Protein AF-A0A4P7GNQ5-F1 (afdb_monomer)

Mean predicted aligned error: 15.79 Å

pLDDT: mean 77.04, std 22.94, range [28.91, 98.69]

Nearest PDB structures (foldseek):
  4ovm-assembly4_G  TM=6.177E-01  e=7.155E-04  Streptomyces carzinostaticus subsp. neocarzinostaticus
  4i4k-assembly1_A  TM=6.021E-01  e=1.717E-03  Streptomyces globisporus C-1027
  7sjy-assembly2_B  TM=6.503E-01  e=3.887E-03  Acetivibrio thermocellus DSM 1313
  7rbp-assembly1_B-2  TM=1.921E-01  e=3.475E-01  Medicago truncatula
  7cxv-assembly1_B-2  TM=2.740E-01  e=3.011E+00  Saccharothrix mutabilis subsp. capreolus

Radius of gyration: 24.79 Å; Cα contacts (8 Å, |Δi|>4): 262; chains: 1; bounding box: 66×46×73 Å

Structure (mmCIF, N/CA/C/O backbone):
data_AF-A0A4P7GNQ5-F1
#
_entry.id   AF-A0A4P7GNQ5-F1
#
loop_
_atom_site.group_PDB
_atom_site.id
_atom_site.type_symbol
_atom_site.label_atom_id
_atom_site.label_alt_id
_atom_site.label_comp_id
_atom_site.label_asym_id
_atom_site.label_entity_id
_atom_site.label_seq_id
_atom_site.pdbx_PDB_ins_code
_atom_site.Cartn_x
_atom_site.Cartn_y
_atom_site.Cartn_z
_atom_site.occupancy
_atom_site.B_iso_or_equiv
_atom_site.auth_seq_id
_atom_site.auth_comp_id
_atom_site.auth_asym_id
_atom_site.auth_atom_id
_atom_site.pdbx_PDB_model_num
ATOM 1 N N . MET A 1 1 ? 36.948 16.158 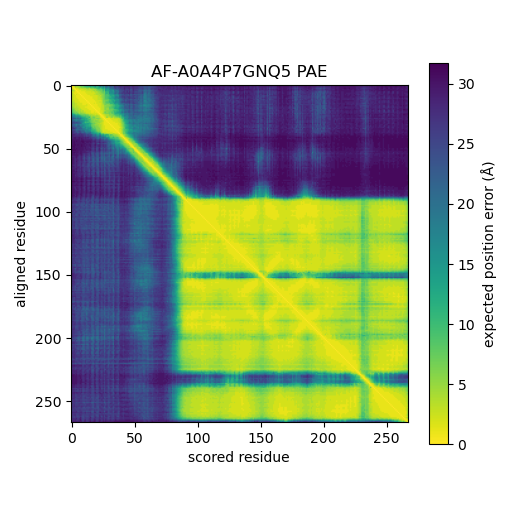16.294 1.00 51.50 1 MET A N 1
ATOM 2 C CA . MET A 1 1 ? 35.661 16.825 16.576 1.00 51.50 1 MET A CA 1
ATOM 3 C C . MET A 1 1 ? 34.786 15.789 17.265 1.00 51.50 1 MET A C 1
ATOM 5 O O . MET A 1 1 ? 34.652 14.708 16.709 1.00 51.50 1 MET A O 1
ATOM 9 N N . SER A 1 2 ? 34.368 16.008 18.515 1.00 58.72 2 SER A N 1
ATOM 10 C CA . SER A 1 2 ? 33.671 14.969 19.290 1.00 58.72 2 SER A CA 1
ATOM 11 C C . SER A 1 2 ? 32.180 14.938 18.953 1.00 58.72 2 SER A C 1
ATOM 13 O O . SER A 1 2 ? 31.577 15.978 18.705 1.00 58.72 2 SER A O 1
ATOM 15 N N . THR A 1 3 ? 31.583 13.749 18.980 1.00 58.44 3 THR A N 1
ATOM 16 C CA . THR A 1 3 ? 30.154 13.497 18.723 1.00 58.44 3 THR A CA 1
ATOM 17 C C . THR A 1 3 ? 29.235 14.383 19.578 1.00 58.44 3 THR A C 1
ATOM 19 O O . THR A 1 3 ? 28.236 14.895 19.092 1.00 58.44 3 THR A O 1
ATOM 22 N N . GLN A 1 4 ? 29.656 14.703 20.806 1.00 60.50 4 GLN A N 1
ATOM 23 C CA . GLN A 1 4 ? 28.947 15.619 21.709 1.00 60.50 4 GLN A CA 1
ATOM 24 C C . GLN A 1 4 ? 28.855 17.075 21.219 1.00 60.50 4 GLN A C 1
ATOM 26 O O . GLN A 1 4 ? 27.997 17.819 21.689 1.00 60.50 4 GLN A O 1
ATOM 31 N N . HIS A 1 5 ? 29.756 17.528 20.342 1.00 64.56 5 HIS A N 1
ATOM 32 C CA . HIS A 1 5 ? 29.646 18.863 19.743 1.00 64.56 5 HIS A CA 1
ATOM 33 C C . HIS A 1 5 ? 28.551 18.879 18.672 1.00 64.56 5 HIS A C 1
ATOM 35 O O . HIS A 1 5 ? 27.716 19.773 18.672 1.00 64.56 5 HIS A O 1
ATOM 41 N N . VAL A 1 6 ? 28.498 17.831 17.845 1.00 69.19 6 VAL A N 1
ATOM 42 C CA . VAL A 1 6 ? 27.494 17.680 16.782 1.00 69.19 6 VAL A CA 1
ATOM 43 C C . VAL A 1 6 ? 26.085 17.540 17.363 1.00 69.19 6 VAL A C 1
ATOM 45 O O . VAL A 1 6 ? 25.164 18.191 16.883 1.00 69.19 6 VAL A O 1
ATOM 48 N N . GLU A 1 7 ? 25.916 16.757 18.431 1.00 66.00 7 GLU A N 1
ATOM 49 C CA . GLU A 1 7 ? 24.622 16.620 19.117 1.00 66.00 7 GLU A CA 1
ATOM 50 C C . GLU A 1 7 ? 24.136 17.950 19.704 1.00 66.00 7 GLU A C 1
ATOM 52 O O . GLU A 1 7 ? 22.965 18.299 19.571 1.00 66.00 7 GLU A O 1
ATOM 57 N N . ARG A 1 8 ? 25.038 18.730 20.316 1.00 77.94 8 ARG A N 1
ATOM 58 C CA . ARG A 1 8 ? 24.686 20.029 20.904 1.00 77.94 8 ARG A CA 1
ATOM 59 C C . ARG A 1 8 ? 24.288 21.046 19.832 1.00 77.94 8 ARG A C 1
ATOM 61 O O . ARG A 1 8 ? 23.318 21.776 20.027 1.00 77.94 8 ARG A O 1
ATOM 68 N N . ASP A 1 9 ? 24.996 21.057 18.706 1.00 76.69 9 ASP A N 1
ATOM 69 C CA . ASP A 1 9 ? 24.702 21.952 17.586 1.00 76.69 9 ASP A CA 1
ATOM 70 C C . ASP A 1 9 ? 23.382 21.574 16.894 1.00 76.69 9 ASP A C 1
ATOM 72 O O . ASP A 1 9 ? 22.591 22.455 16.556 1.00 76.69 9 ASP A O 1
ATOM 76 N N . LEU A 1 10 ? 23.090 20.274 16.762 1.00 69.44 10 LEU A N 1
ATOM 77 C CA . LEU A 1 10 ? 21.828 19.785 16.203 1.00 69.44 10 LEU A CA 1
ATOM 78 C C . LEU A 1 10 ? 20.631 20.138 17.095 1.00 69.44 10 LEU A C 1
ATOM 80 O O . LEU A 1 10 ? 19.620 20.625 16.594 1.00 69.44 10 LEU A O 1
ATOM 84 N N . VAL A 1 11 ? 20.749 19.957 18.414 1.00 78.12 11 VAL A N 1
ATOM 85 C CA . VAL A 1 11 ? 19.692 20.340 19.368 1.00 78.12 11 VAL A CA 1
ATOM 86 C C . VAL A 1 11 ? 19.437 21.848 19.324 1.00 78.12 11 VAL A C 1
ATOM 88 O O . VAL A 1 11 ? 18.285 22.276 19.293 1.00 78.12 11 VAL A O 1
ATOM 91 N N . ALA A 1 12 ? 20.494 22.662 19.260 1.00 80.38 12 ALA A N 1
ATOM 92 C CA . ALA A 1 12 ? 20.363 24.114 19.164 1.00 80.38 12 ALA A CA 1
ATOM 93 C C . ALA A 1 12 ? 19.745 24.575 17.832 1.00 80.38 12 ALA A C 1
ATOM 95 O O . ALA A 1 12 ? 19.067 25.603 17.800 1.00 80.38 12 ALA A O 1
ATOM 96 N N . LEU A 1 13 ? 19.974 23.840 16.740 1.00 80.19 13 LEU A N 1
ATOM 97 C CA . LEU A 1 13 ? 19.368 24.109 15.436 1.00 80.19 13 LEU A CA 1
ATOM 98 C C . LEU A 1 13 ? 17.876 23.745 15.429 1.00 80.19 13 LEU A C 1
ATOM 100 O O . LEU A 1 13 ? 17.053 24.559 15.018 1.00 80.19 13 LEU A O 1
ATOM 104 N N . LEU A 1 14 ? 17.527 22.557 15.934 1.00 74.56 14 LEU A N 1
ATOM 105 C CA . LEU A 1 14 ? 16.142 22.084 16.020 1.00 74.56 14 LEU A CA 1
ATOM 106 C C . LEU A 1 14 ? 15.288 22.986 16.914 1.00 74.56 14 LEU A C 1
ATOM 108 O O . LEU A 1 14 ? 14.156 23.299 16.560 1.00 74.56 14 LEU A O 1
ATOM 112 N N . HIS A 1 15 ? 15.839 23.445 18.040 1.00 72.94 15 HIS A N 1
ATOM 113 C CA . HIS A 1 15 ? 15.133 24.357 18.937 1.00 72.94 15 HIS A CA 1
ATOM 114 C C . HIS A 1 15 ? 14.804 25.689 18.252 1.00 72.94 15 HIS A C 1
ATOM 116 O O . HIS A 1 15 ? 13.669 26.147 18.311 1.00 72.94 15 HIS A O 1
ATOM 122 N N . ARG A 1 16 ? 15.770 26.252 17.517 1.00 76.88 16 ARG A N 1
ATOM 123 C CA . ARG A 1 16 ? 15.585 27.500 16.767 1.00 76.88 16 ARG A CA 1
ATOM 124 C C . ARG A 1 16 ? 14.542 27.354 15.663 1.00 76.88 16 ARG A C 1
ATOM 126 O O . ARG A 1 16 ? 13.679 28.203 15.515 1.00 76.88 16 ARG A O 1
ATOM 133 N N . HIS A 1 17 ? 14.583 26.238 14.937 1.00 66.81 17 HIS A N 1
ATOM 134 C CA . HIS A 1 17 ? 13.628 25.967 13.866 1.00 66.81 17 HIS A CA 1
ATOM 135 C C . HIS A 1 17 ? 12.199 25.753 14.396 1.00 66.81 17 HIS A C 1
ATOM 137 O O . HIS A 1 17 ? 11.233 26.096 13.716 1.00 66.81 17 HIS A O 1
ATOM 143 N N . ALA A 1 18 ? 12.055 25.200 15.605 1.00 64.19 18 ALA A N 1
ATOM 144 C CA . ALA A 1 18 ? 10.765 25.078 16.276 1.00 64.19 18 ALA A CA 1
ATOM 145 C C . ALA A 1 18 ? 10.237 26.441 16.759 1.00 64.19 18 ALA A C 1
ATOM 147 O O . ALA A 1 18 ? 9.053 26.721 16.594 1.00 64.19 18 ALA A O 1
ATOM 148 N N . GLU A 1 19 ? 11.097 27.302 17.312 1.00 67.94 19 GLU A N 1
ATOM 149 C CA . GLU A 1 19 ? 10.724 28.673 17.695 1.00 67.94 19 GLU A CA 1
ATOM 150 C C . GLU A 1 19 ? 10.318 29.522 16.484 1.00 67.94 19 GLU A C 1
ATOM 152 O O . GLU A 1 19 ? 9.308 30.221 16.547 1.00 67.94 19 GLU A O 1
ATOM 157 N N . ASP A 1 20 ? 11.046 29.420 15.370 1.00 69.38 20 ASP A N 1
ATOM 158 C CA . ASP A 1 20 ? 10.720 30.134 14.134 1.00 69.38 20 ASP A CA 1
ATOM 159 C C . ASP A 1 20 ? 9.378 29.657 13.554 1.00 69.38 20 ASP A C 1
ATOM 161 O O . ASP A 1 20 ? 8.536 30.482 13.209 1.00 69.38 20 ASP A O 1
ATOM 165 N N . ALA A 1 21 ? 9.117 28.344 13.533 1.00 62.06 21 ALA A N 1
ATOM 166 C CA . ALA A 1 21 ? 7.842 27.796 13.058 1.00 62.06 21 ALA A CA 1
ATOM 167 C C . ALA A 1 21 ? 6.645 28.193 13.947 1.00 62.06 21 ALA A C 1
ATOM 169 O O . ALA A 1 21 ? 5.553 28.463 13.441 1.00 62.06 21 ALA A O 1
ATOM 170 N N . MET A 1 22 ? 6.840 28.260 15.270 1.00 60.88 22 MET A N 1
ATOM 171 C CA . MET A 1 22 ? 5.803 28.719 16.202 1.00 60.88 22 MET A CA 1
ATOM 172 C C . MET A 1 22 ? 5.557 30.229 16.114 1.00 60.88 22 MET A C 1
ATOM 174 O O . MET A 1 22 ? 4.426 30.660 16.308 1.00 60.88 22 MET A O 1
ATOM 178 N N . ASN A 1 23 ? 6.584 31.029 15.812 1.00 70.19 23 ASN A N 1
ATOM 179 C CA . ASN A 1 23 ? 6.435 32.474 15.621 1.00 70.19 23 ASN A CA 1
ATOM 180 C C . ASN A 1 23 ? 5.828 32.841 14.258 1.00 70.19 23 ASN A C 1
ATOM 182 O O . ASN A 1 23 ? 5.178 33.879 14.159 1.00 70.19 23 ASN A O 1
ATOM 186 N N . ASP A 1 24 ? 6.032 32.017 13.226 1.00 61.78 24 ASP A N 1
ATOM 187 C CA . ASP A 1 24 ? 5.468 32.236 11.884 1.00 61.78 24 ASP A CA 1
ATOM 188 C C . ASP A 1 24 ? 3.977 31.854 11.811 1.00 61.78 24 ASP A C 1
ATOM 190 O O . ASP A 1 24 ? 3.213 32.383 11.003 1.00 61.78 24 ASP A O 1
ATOM 194 N N . THR A 1 25 ? 3.525 30.978 12.713 1.00 53.88 25 THR A N 1
ATOM 195 C CA . THR A 1 25 ? 2.120 30.570 12.793 1.00 53.88 25 THR A CA 1
ATOM 196 C C . THR A 1 25 ? 1.354 31.500 13.736 1.00 53.88 25 THR A C 1
ATOM 198 O O . THR A 1 25 ? 1.333 31.295 14.953 1.00 53.88 25 THR A O 1
ATOM 201 N N . ASP A 1 26 ? 0.682 32.520 13.189 1.00 68.25 26 ASP A N 1
ATOM 202 C CA . ASP A 1 26 ? -0.222 33.384 13.961 1.00 68.25 26 ASP A CA 1
ATOM 203 C C . ASP A 1 26 ? -1.472 32.605 14.397 1.00 68.25 26 ASP A C 1
ATOM 205 O O . ASP A 1 26 ?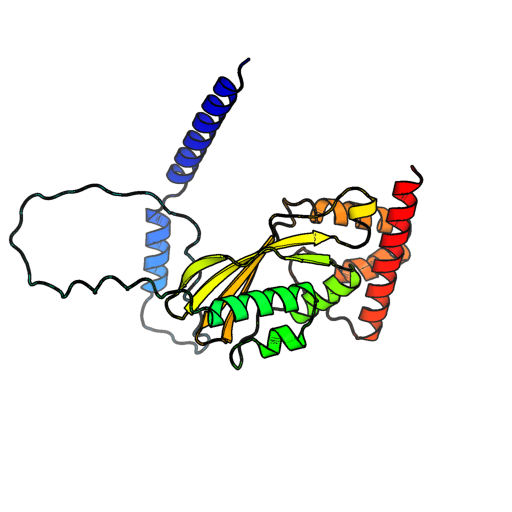 -2.547 32.624 13.789 1.00 68.25 26 ASP A O 1
ATOM 209 N N . THR A 1 27 ? -1.294 31.900 15.508 1.00 60.12 27 THR A N 1
ATOM 210 C CA . THR A 1 27 ? -2.269 30.994 16.107 1.00 60.12 27 THR A CA 1
ATOM 211 C C . THR A 1 27 ? -3.562 31.731 16.476 1.00 60.12 27 THR A C 1
ATOM 213 O O . THR A 1 27 ? -4.628 31.120 16.520 1.00 60.12 27 THR A O 1
ATOM 216 N N . GLN A 1 28 ? -3.514 33.049 16.719 1.00 61.00 28 GLN A N 1
ATOM 217 C CA . GLN A 1 28 ? -4.720 33.829 17.007 1.00 61.00 28 GLN A CA 1
ATOM 218 C C . GLN A 1 28 ? -5.559 34.074 15.754 1.00 61.00 28 GLN A C 1
ATOM 220 O O . GLN A 1 28 ? -6.787 33.978 15.829 1.00 61.00 28 GLN A O 1
ATOM 225 N N . THR A 1 29 ? -4.909 34.324 14.616 1.00 63.44 29 THR A N 1
ATOM 226 C CA . THR A 1 29 ? -5.577 34.516 13.325 1.00 63.44 29 THR A CA 1
ATOM 227 C C . THR A 1 29 ? -6.286 33.236 12.869 1.00 63.44 29 THR A C 1
ATOM 229 O O . THR A 1 29 ? -7.453 33.290 12.474 1.00 63.44 29 THR A O 1
ATOM 232 N N . GLU A 1 30 ? -5.656 32.066 13.011 1.00 63.69 30 GLU A N 1
ATOM 233 C CA . GLU A 1 30 ? -6.303 30.788 12.671 1.00 63.69 30 GLU A CA 1
ATOM 234 C C . GLU A 1 30 ? -7.472 30.448 13.609 1.00 63.69 30 GLU A C 1
ATOM 236 O O . GLU A 1 30 ? -8.539 30.013 13.165 1.00 63.69 30 GLU A O 1
ATOM 241 N N . LEU A 1 31 ? -7.320 30.716 14.911 1.00 64.50 31 LEU A N 1
ATOM 242 C CA . LEU A 1 31 ? -8.380 30.476 15.891 1.00 64.50 31 LEU A CA 1
ATOM 243 C C . LEU A 1 31 ? -9.591 31.400 15.669 1.00 64.50 31 LEU A C 1
ATOM 245 O O . LEU A 1 31 ? -10.733 30.989 15.895 1.00 64.50 31 LEU A O 1
ATOM 249 N N . GLN A 1 32 ? -9.360 32.642 15.231 1.00 64.38 32 GLN A N 1
ATOM 250 C CA . GLN A 1 32 ? -10.423 33.572 14.840 1.00 64.38 32 GLN A CA 1
ATOM 251 C C . GLN A 1 32 ? -11.129 33.118 13.563 1.00 64.38 32 GLN A C 1
ATOM 253 O O . GLN A 1 32 ? -12.357 33.050 13.565 1.00 64.38 32 GLN A O 1
ATOM 258 N N . ALA A 1 33 ? -10.387 32.705 12.532 1.00 64.38 33 ALA A N 1
ATOM 259 C CA . ALA A 1 33 ? -10.968 32.171 11.299 1.00 64.38 33 ALA A CA 1
ATOM 260 C C . ALA A 1 33 ? -11.855 30.941 11.565 1.00 64.38 33 ALA A C 1
ATOM 262 O O . ALA A 1 33 ? -12.953 30.825 11.015 1.00 64.38 33 ALA A O 1
ATOM 263 N N . PHE A 1 34 ? -11.426 30.058 12.471 1.00 62.28 34 PHE A N 1
ATOM 264 C CA . PHE A 1 34 ? -12.228 28.917 12.901 1.00 62.28 34 PHE A CA 1
ATOM 265 C C . PHE A 1 34 ? -13.489 29.345 13.666 1.00 62.28 34 PHE A C 1
ATOM 267 O O . PHE A 1 34 ? -14.584 28.849 13.397 1.00 62.28 34 PHE A O 1
ATOM 274 N N . ARG A 1 35 ? -13.368 30.297 14.600 1.00 64.56 35 ARG A N 1
ATOM 275 C CA . ARG A 1 35 ? -14.523 30.828 15.342 1.00 64.56 35 ARG A CA 1
ATOM 276 C C . ARG A 1 35 ? -15.558 31.458 14.419 1.00 64.56 35 ARG A C 1
ATOM 278 O O . ARG A 1 35 ? -16.746 31.207 14.605 1.00 64.56 35 ARG A O 1
ATOM 285 N N . ASP A 1 36 ? -15.117 32.222 13.429 1.00 64.12 36 ASP A N 1
ATOM 286 C CA . ASP A 1 36 ? -15.996 32.896 12.475 1.00 64.12 36 ASP A CA 1
ATOM 287 C C . ASP A 1 36 ? -16.691 31.895 11.541 1.00 64.12 36 ASP A C 1
ATOM 289 O O . ASP A 1 36 ? -17.876 32.050 11.238 1.00 64.12 36 ASP A O 1
ATOM 293 N N . ALA A 1 37 ? -16.005 30.809 11.165 1.00 63.72 37 ALA A N 1
ATOM 294 C CA . ALA A 1 37 ? -16.595 29.710 10.401 1.00 63.72 37 ALA A CA 1
ATOM 295 C C . ALA A 1 37 ? -17.691 28.965 11.186 1.00 63.72 37 ALA A C 1
ATOM 297 O O . ALA A 1 37 ? -18.698 28.548 10.612 1.00 63.72 37 ALA A O 1
ATOM 298 N N . VAL A 1 38 ? -17.527 28.834 12.505 1.00 57.66 38 VAL A N 1
ATOM 299 C CA . VAL A 1 38 ? -18.500 28.170 13.388 1.00 57.66 38 VAL A CA 1
ATOM 300 C C . VAL A 1 38 ? -19.645 29.110 13.801 1.00 57.66 38 VAL A C 1
ATOM 302 O O . VAL A 1 38 ? -20.760 28.650 14.047 1.00 57.66 38 VAL A O 1
ATOM 305 N N . ALA A 1 39 ? -19.410 30.424 13.847 1.00 61.66 39 ALA A N 1
ATOM 306 C CA . ALA A 1 39 ? -20.380 31.429 14.295 1.00 61.66 39 ALA A CA 1
ATOM 307 C C . ALA A 1 39 ? -21.235 32.058 13.171 1.00 61.66 39 ALA A C 1
ATOM 309 O O . ALA A 1 39 ? -22.006 32.983 13.440 1.00 61.66 39 ALA A O 1
ATOM 310 N N . GLY A 1 40 ? -21.125 31.578 11.926 1.00 46.81 40 GLY A N 1
ATOM 311 C CA . GLY A 1 40 ? -21.850 32.119 10.771 1.00 46.81 40 GLY A CA 1
ATOM 312 C C . GLY A 1 40 ? -23.383 32.209 10.961 1.00 46.81 40 GLY A C 1
ATOM 313 O O . GLY A 1 40 ? -23.989 31.362 11.623 1.00 46.81 40 GLY A O 1
ATOM 314 N N . PRO A 1 41 ? -24.048 33.236 10.391 1.00 39.53 41 PRO A N 1
ATOM 315 C CA . PRO A 1 41 ? -25.402 33.634 10.770 1.00 39.53 41 PRO A CA 1
ATOM 316 C C . PRO A 1 41 ? -26.482 32.613 10.383 1.00 39.53 41 PRO A C 1
ATOM 318 O O . PRO A 1 41 ? -26.551 32.106 9.262 1.00 39.53 41 PRO A O 1
ATOM 321 N N . ALA A 1 42 ? -27.393 32.376 11.329 1.00 47.22 42 ALA A N 1
ATOM 322 C CA . ALA A 1 42 ? -28.584 31.552 11.174 1.00 47.22 42 ALA A CA 1
ATOM 323 C C . ALA A 1 42 ? -29.507 32.105 10.075 1.00 47.22 42 ALA A C 1
ATOM 325 O O . ALA A 1 42 ? -30.256 33.051 10.312 1.00 47.22 42 ALA A O 1
ATOM 326 N N . GLY A 1 43 ? -29.486 31.518 8.873 1.00 41.81 43 GLY A N 1
ATOM 327 C CA . GLY A 1 43 ? -30.420 31.992 7.852 1.00 41.81 43 GLY A CA 1
ATOM 328 C C . GLY A 1 43 ? -30.351 31.453 6.433 1.00 41.81 43 GLY A C 1
ATOM 329 O O . GLY A 1 43 ? -30.980 32.065 5.586 1.00 41.81 43 GLY A O 1
ATOM 330 N N . THR A 1 44 ? -29.687 30.335 6.128 1.00 35.75 44 THR A N 1
ATOM 331 C CA . THR A 1 44 ? -29.928 29.647 4.841 1.00 35.75 44 THR A CA 1
ATOM 332 C C . THR A 1 44 ? -29.525 28.181 4.935 1.00 35.75 44 THR A C 1
ATOM 334 O O . THR A 1 44 ? -28.346 27.857 5.007 1.00 35.75 44 THR A O 1
ATOM 337 N N . ARG A 1 45 ? -30.515 27.282 4.966 1.00 39.75 45 ARG A N 1
ATOM 338 C CA . ARG A 1 45 ? -30.315 25.827 4.905 1.00 39.75 45 ARG A CA 1
ATOM 339 C C . ARG A 1 45 ? -30.318 25.359 3.447 1.00 39.75 45 ARG A C 1
ATOM 341 O O . ARG A 1 45 ? -31.394 25.338 2.849 1.00 39.75 45 ARG A O 1
ATOM 348 N N . PRO A 1 46 ? -29.209 24.820 2.929 1.00 33.16 46 PRO A N 1
ATOM 349 C CA . PRO A 1 46 ? -29.248 23.656 2.068 1.00 33.16 46 PRO A CA 1
ATOM 350 C C . PRO A 1 46 ? -29.032 22.401 2.924 1.00 33.16 46 PRO A C 1
ATOM 352 O O . PRO A 1 46 ? -28.104 22.302 3.722 1.00 33.16 46 PRO A O 1
ATOM 355 N N . ARG A 1 47 ? -29.950 21.441 2.793 1.00 43.97 47 ARG A N 1
ATOM 356 C CA . ARG A 1 47 ? -29.756 20.063 3.257 1.00 43.97 47 ARG A CA 1
ATOM 357 C C . ARG A 1 47 ? -28.537 19.509 2.518 1.00 43.97 47 ARG A C 1
ATOM 359 O O . ARG A 1 47 ? -28.606 19.540 1.298 1.00 43.97 47 ARG A O 1
ATOM 366 N N . ILE A 1 48 ? -27.505 19.036 3.229 1.00 33.00 48 ILE A N 1
ATOM 367 C CA . ILE A 1 48 ? -26.585 17.919 2.899 1.00 33.00 48 ILE A CA 1
ATOM 368 C C . ILE A 1 48 ? -25.315 18.009 3.796 1.00 33.00 48 ILE A C 1
ATOM 370 O O . ILE A 1 48 ? -24.757 19.081 3.988 1.00 33.00 48 ILE A O 1
ATOM 374 N N . VAL A 1 49 ? -24.933 16.847 4.350 1.00 33.97 49 VAL A N 1
ATOM 375 C CA . VAL A 1 49 ? -23.735 16.458 5.141 1.00 33.97 49 VAL A CA 1
ATOM 376 C C . VAL A 1 49 ? -23.581 16.960 6.592 1.00 33.97 49 VAL A C 1
ATOM 378 O O . VAL A 1 49 ? -22.860 17.901 6.901 1.00 33.97 49 VAL A O 1
ATOM 381 N N . ARG A 1 50 ? -24.176 16.191 7.518 1.00 36.53 50 ARG A N 1
ATOM 382 C CA . ARG A 1 50 ? -23.512 15.785 8.774 1.00 36.53 50 ARG A CA 1
ATOM 383 C C . ARG A 1 50 ? -22.245 15.026 8.372 1.00 36.53 50 ARG A C 1
ATOM 385 O O . ARG A 1 50 ? -22.448 14.000 7.753 1.00 36.53 50 ARG A O 1
ATOM 392 N N . TRP A 1 51 ? -21.046 15.541 8.640 1.00 33.09 51 TRP A N 1
ATOM 393 C CA . TRP A 1 51 ? -19.734 14.855 8.745 1.00 33.09 51 TRP A CA 1
ATOM 394 C C . TRP A 1 51 ? -18.652 15.946 8.703 1.00 33.09 51 TRP A C 1
ATOM 396 O O . TRP A 1 51 ? -18.038 16.169 7.671 1.00 33.09 51 TRP A O 1
ATOM 406 N N . LEU A 1 52 ? -18.473 16.687 9.801 1.00 33.97 52 LEU A N 1
ATOM 407 C CA . LEU A 1 52 ? -17.294 17.532 10.043 1.00 33.97 52 LEU A CA 1
ATOM 408 C C . LEU A 1 52 ? -17.112 17.692 11.558 1.00 33.97 52 LEU A C 1
ATOM 410 O O . LEU A 1 52 ? -17.600 18.638 12.169 1.00 33.97 52 LEU A O 1
ATOM 414 N N . ALA A 1 53 ? -16.478 16.687 12.146 1.00 35.03 53 ALA A N 1
ATOM 415 C CA . ALA A 1 53 ? -15.759 16.679 13.419 1.00 35.03 53 ALA A CA 1
ATOM 416 C C . ALA A 1 53 ? -15.245 15.237 13.501 1.00 35.03 53 ALA A C 1
ATOM 418 O O . ALA A 1 53 ? -16.020 14.331 13.764 1.00 35.03 53 ALA A O 1
ATOM 419 N N . ILE A 1 54 ? -14.034 14.928 13.062 1.00 35.03 54 ILE A N 1
ATOM 420 C CA . ILE A 1 54 ? -12.802 15.125 13.819 1.00 35.03 54 ILE A CA 1
ATOM 421 C C . ILE A 1 54 ? -11.671 15.131 12.789 1.00 35.03 54 ILE A C 1
ATOM 423 O O . ILE A 1 54 ? -11.512 14.191 12.021 1.00 35.03 54 ILE A O 1
ATOM 427 N N . GLY A 1 55 ? -10.917 16.220 12.740 1.00 31.89 55 GLY A N 1
ATOM 428 C CA . GLY A 1 55 ? -9.827 16.398 11.789 1.00 31.89 55 GLY A CA 1
ATOM 429 C C . GLY A 1 55 ? -8.986 17.590 12.204 1.00 31.89 55 GLY 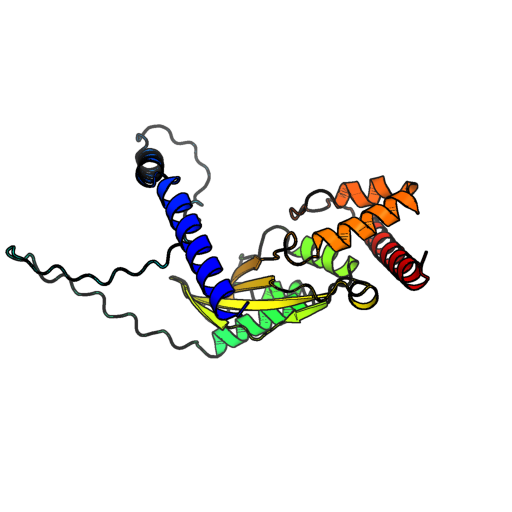A C 1
ATOM 430 O O . GLY A 1 55 ? -8.928 18.570 11.478 1.00 31.89 55 GLY A O 1
ATOM 431 N N . ALA A 1 56 ? -8.454 17.542 13.429 1.00 34.28 56 ALA A N 1
ATOM 432 C CA . ALA A 1 56 ? -7.380 18.408 13.921 1.00 34.28 56 ALA A CA 1
ATOM 433 C C . ALA A 1 56 ? -6.984 17.969 15.341 1.00 34.28 56 ALA A C 1
ATOM 435 O O . ALA A 1 56 ? -7.455 18.531 16.326 1.00 34.28 56 ALA A O 1
ATOM 436 N N . ALA A 1 57 ? -6.145 16.941 15.454 1.00 31.47 57 ALA A N 1
ATOM 437 C CA . ALA A 1 57 ? -5.374 16.685 16.672 1.00 31.47 57 ALA A CA 1
ATOM 438 C C . ALA A 1 57 ? -4.123 15.852 16.354 1.00 31.47 57 ALA A C 1
ATOM 440 O O . ALA A 1 57 ? -3.867 14.823 16.967 1.00 31.47 57 ALA A O 1
ATOM 441 N N . ALA A 1 58 ? -3.334 16.306 15.382 1.00 36.31 58 ALA A N 1
ATOM 442 C CA . ALA A 1 58 ? -1.936 15.921 15.279 1.00 36.31 58 ALA A CA 1
ATOM 443 C C . ALA A 1 58 ? -1.100 17.174 15.571 1.00 36.31 58 ALA A C 1
ATOM 445 O O . ALA A 1 58 ? -1.321 18.212 14.957 1.00 36.31 58 ALA A O 1
ATOM 446 N N . ALA A 1 59 ? -0.167 17.036 16.515 1.00 33.69 59 ALA A N 1
ATOM 447 C CA . ALA A 1 59 ? 0.790 18.033 17.009 1.00 33.69 59 ALA A CA 1
ATOM 448 C C . ALA A 1 59 ? 0.261 19.093 18.000 1.00 33.69 59 ALA A C 1
ATOM 450 O O . ALA A 1 59 ? -0.166 20.173 17.617 1.00 33.69 59 ALA A O 1
ATOM 451 N N . LEU A 1 60 ? 0.384 18.792 19.303 1.00 30.80 60 LEU A N 1
ATOM 452 C CA . LEU A 1 60 ? 1.072 19.631 20.307 1.00 30.80 60 LEU A CA 1
ATOM 453 C C . LEU A 1 60 ? 0.977 18.961 21.692 1.00 30.80 60 LEU A C 1
ATOM 455 O O . LEU A 1 60 ? 0.102 19.258 22.501 1.00 30.80 60 LEU A O 1
ATOM 459 N N . VAL A 1 61 ? 1.919 18.064 21.992 1.00 36.44 61 VAL A N 1
ATOM 460 C CA . VAL A 1 61 ? 2.281 17.777 23.387 1.00 36.44 61 VAL A CA 1
ATOM 461 C C . VAL A 1 61 ? 3.339 18.805 23.768 1.00 36.44 61 VAL A C 1
ATOM 463 O O . VAL A 1 61 ? 4.528 18.601 23.538 1.00 36.44 61 VAL A O 1
ATOM 466 N N . VAL A 1 62 ? 2.899 19.937 24.317 1.00 32.50 62 VAL A N 1
ATOM 467 C CA . VAL A 1 62 ? 3.776 20.879 25.020 1.00 32.50 62 VAL A CA 1
ATOM 468 C C . VAL A 1 62 ? 3.323 20.963 26.468 1.00 32.50 62 VAL A C 1
ATOM 470 O O . VAL A 1 62 ? 2.178 21.269 26.789 1.00 32.50 62 VAL A O 1
ATOM 473 N N . VAL A 1 63 ? 4.272 20.628 27.333 1.00 41.66 63 VAL A N 1
ATOM 474 C CA . VAL A 1 63 ? 4.224 20.680 28.789 1.00 41.66 63 VAL A CA 1
ATOM 475 C C . VAL A 1 63 ? 3.733 22.045 29.274 1.00 41.66 63 VAL A C 1
ATOM 477 O O . VAL A 1 63 ? 4.341 23.066 28.966 1.00 41.66 63 VAL A O 1
ATOM 480 N N . ALA A 1 64 ? 2.713 22.052 30.132 1.00 28.91 64 ALA A N 1
ATOM 481 C CA . ALA A 1 64 ? 2.425 23.183 31.009 1.00 28.91 64 ALA A CA 1
ATOM 482 C C . ALA A 1 64 ? 2.020 22.683 32.402 1.00 28.91 64 ALA A C 1
ATOM 484 O O . ALA A 1 64 ? 0.851 22.656 32.779 1.00 28.91 64 ALA A O 1
ATOM 485 N N . VAL A 1 65 ? 3.027 22.287 33.183 1.00 37.97 65 VAL A N 1
ATOM 486 C CA . VAL A 1 65 ? 2.954 22.385 34.642 1.00 37.97 65 VAL A CA 1
ATOM 487 C C . VAL A 1 65 ? 3.420 23.789 35.003 1.00 37.97 65 VAL A C 1
ATOM 489 O O . VAL A 1 65 ? 4.618 24.053 35.017 1.00 37.97 65 VAL A O 1
ATOM 492 N N . THR A 1 66 ? 2.486 24.674 35.339 1.00 31.95 66 THR A N 1
ATOM 493 C CA . THR A 1 66 ? 2.784 25.861 36.149 1.00 31.95 66 THR A CA 1
ATOM 494 C C . THR A 1 66 ? 1.581 26.215 37.009 1.00 31.95 66 THR A C 1
ATOM 496 O O . THR A 1 66 ? 0.521 26.619 36.538 1.00 31.95 66 THR A O 1
ATOM 499 N N . ALA A 1 67 ? 1.777 26.038 38.312 1.00 37.00 67 ALA A N 1
ATOM 500 C CA . ALA A 1 67 ? 0.877 26.469 39.359 1.00 37.00 67 ALA A CA 1
ATOM 501 C C . ALA A 1 67 ? 0.729 27.997 39.361 1.00 37.00 67 ALA A C 1
ATOM 503 O O . ALA A 1 67 ? 1.722 28.718 39.440 1.00 37.00 67 ALA A O 1
ATOM 504 N N . VAL A 1 68 ? -0.515 28.476 39.392 1.00 30.39 68 VAL A N 1
ATOM 505 C CA . VAL A 1 68 ? -0.849 29.795 39.935 1.00 30.39 68 VAL A CA 1
ATOM 506 C C . VAL A 1 68 ? -2.025 29.617 40.888 1.00 30.39 68 VAL A C 1
ATOM 508 O O . VAL A 1 68 ? -3.191 29.716 40.520 1.00 30.39 68 VAL A O 1
ATOM 511 N N . ALA A 1 69 ? -1.700 29.339 42.147 1.00 36.59 69 ALA A N 1
ATOM 512 C CA . ALA A 1 69 ? -2.535 29.796 43.243 1.00 36.59 69 ALA A CA 1
ATOM 513 C C . ALA A 1 69 ? -2.247 31.289 43.408 1.00 36.59 69 ALA A C 1
ATOM 515 O O . ALA A 1 69 ? -1.080 31.615 43.585 1.00 36.59 69 ALA A O 1
ATOM 516 N N . LEU A 1 70 ? -3.264 32.161 43.341 1.00 31.19 70 LEU A N 1
ATOM 517 C CA . LEU A 1 70 ? -3.332 33.446 44.061 1.00 31.19 70 LEU A CA 1
ATOM 518 C C . LEU A 1 70 ? -4.735 34.109 43.898 1.00 31.19 70 LEU A C 1
ATOM 520 O O . LEU A 1 70 ? -4.994 34.813 42.932 1.00 31.19 70 LEU A O 1
ATOM 524 N N . TRP A 1 71 ? -5.600 33.879 44.902 1.00 35.59 71 TRP A N 1
ATOM 525 C CA . TRP A 1 71 ? -6.643 34.764 45.481 1.00 35.59 71 TRP A CA 1
ATOM 526 C C . TRP A 1 71 ? -7.921 35.129 44.676 1.00 35.59 71 TRP A C 1
ATOM 528 O O . TRP A 1 71 ? -7.933 36.048 43.866 1.00 35.59 71 TRP A O 1
ATOM 538 N N . GLY A 1 72 ? -9.055 34.510 45.057 1.00 29.97 72 GLY A N 1
ATOM 539 C CA . GLY A 1 72 ? -10.439 34.946 44.774 1.00 29.97 72 GLY A CA 1
ATOM 540 C C . GLY A 1 72 ? -11.488 33.955 45.336 1.00 29.97 72 GLY A C 1
ATOM 541 O O . GLY A 1 72 ? -11.205 32.758 45.340 1.00 29.97 72 GLY A O 1
ATOM 542 N N . PRO A 1 73 ? -12.652 34.396 45.867 1.00 35.22 73 PRO A N 1
ATOM 543 C CA . PRO A 1 73 ? -13.571 33.546 46.634 1.00 35.22 73 PRO A CA 1
ATOM 544 C C . PRO A 1 73 ? -14.378 32.611 45.719 1.00 35.22 73 PRO A C 1
ATOM 546 O O . PRO A 1 73 ? -14.860 33.019 44.664 1.00 35.22 73 PRO A O 1
ATOM 549 N N . GLY A 1 74 ? -14.477 31.341 46.118 1.00 35.44 74 GLY A N 1
ATOM 550 C CA . GLY A 1 74 ? -14.872 30.232 45.249 1.00 35.44 74 GLY A CA 1
ATOM 551 C C . GLY A 1 74 ? -16.330 30.226 44.766 1.00 35.44 74 GLY A C 1
ATOM 552 O O . GLY A 1 74 ? -17.223 30.727 45.450 1.00 35.44 74 GLY A O 1
ATOM 553 N N . PRO A 1 75 ? -16.591 29.563 43.626 1.00 34.94 75 PRO A N 1
ATOM 554 C CA . PRO A 1 75 ? -17.886 28.992 43.301 1.00 34.94 75 PRO A CA 1
ATOM 555 C C . PRO A 1 75 ? -17.849 27.454 43.376 1.00 34.94 75 PRO A C 1
ATOM 557 O O . PRO A 1 75 ? -16.899 26.829 42.917 1.00 34.94 75 PRO A O 1
ATOM 560 N N . ALA A 1 76 ? -18.908 26.900 43.974 1.00 36.41 76 ALA A N 1
ATOM 561 C CA . ALA A 1 76 ? -19.344 25.502 44.055 1.00 36.41 76 ALA A CA 1
ATOM 562 C C . ALA A 1 76 ? -18.461 24.431 43.382 1.00 36.41 76 ALA A C 1
ATOM 564 O O . ALA A 1 76 ? -18.261 24.456 42.166 1.00 36.41 76 ALA A O 1
ATOM 565 N N . GLU A 1 77 ? -18.052 23.438 44.181 1.00 34.81 77 GLU A N 1
ATOM 566 C CA . GLU A 1 77 ? -17.485 22.160 43.739 1.00 34.81 77 GLU A CA 1
ATOM 567 C C . GLU A 1 77 ? -18.339 21.567 42.610 1.00 34.81 77 GLU A C 1
ATOM 569 O O . GLU A 1 77 ? -19.391 20.960 42.816 1.00 34.81 77 GLU A O 1
ATOM 574 N N . ARG A 1 78 ? -17.879 21.776 41.375 1.00 37.09 78 ARG A N 1
ATOM 575 C CA . ARG A 1 78 ? -18.225 20.920 40.247 1.00 37.09 78 ARG A CA 1
ATOM 576 C C . ARG A 1 78 ? -17.671 19.540 40.613 1.00 37.09 78 ARG A C 1
ATOM 578 O O . ARG A 1 78 ? -16.507 19.501 41.013 1.00 37.09 78 ARG A O 1
ATOM 585 N N . PRO A 1 79 ? -18.440 18.440 40.500 1.00 38.47 79 PRO A N 1
ATOM 586 C CA . PRO A 1 79 ? -17.871 17.113 40.654 1.00 38.47 79 PRO A CA 1
ATOM 587 C C . PRO A 1 79 ? -16.682 17.028 39.708 1.00 38.47 79 PRO A C 1
ATOM 589 O O . PRO A 1 79 ? -16.834 17.199 38.495 1.00 38.47 79 PRO A O 1
ATOM 592 N N . GLU A 1 80 ? -15.497 16.874 40.284 1.00 37.97 80 GLU A N 1
ATOM 593 C CA . GLU A 1 80 ? -14.297 16.539 39.544 1.00 37.97 80 GLU A CA 1
ATOM 594 C C . GLU A 1 80 ? -14.659 15.290 38.731 1.00 37.97 80 GLU A C 1
ATOM 596 O O . GLU A 1 80 ? -15.166 14.327 39.323 1.00 37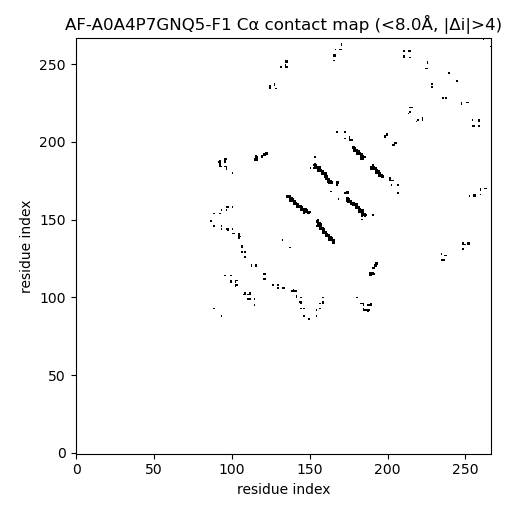.97 80 GLU A O 1
ATOM 601 N N . PRO A 1 81 ? -14.555 15.305 37.387 1.00 43.22 81 PRO A N 1
ATOM 602 C CA . PRO A 1 81 ? -14.743 14.081 36.633 1.00 43.22 81 PRO A CA 1
ATOM 603 C C . PRO A 1 81 ? -13.760 13.086 37.233 1.00 43.22 81 PRO A C 1
ATOM 605 O O . PRO A 1 81 ? -12.560 13.361 37.294 1.00 43.22 81 PRO A O 1
ATOM 608 N N . ALA A 1 82 ? -14.295 11.989 37.773 1.00 42.59 82 ALA A N 1
ATOM 609 C CA . ALA A 1 82 ? -13.474 10.939 38.341 1.00 42.59 82 ALA A CA 1
ATOM 610 C C . ALA A 1 82 ? -12.367 10.624 37.325 1.00 42.59 82 ALA A C 1
ATOM 612 O O . ALA A 1 82 ? -12.679 10.542 36.131 1.00 42.59 82 ALA A O 1
ATOM 613 N N . PRO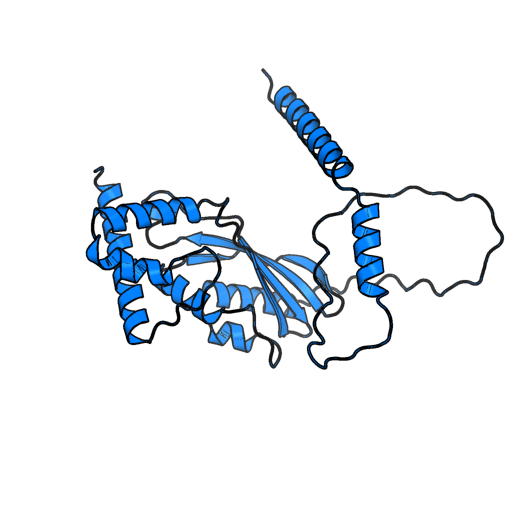 A 1 83 ? -11.098 10.499 37.752 1.00 42.00 83 PRO A N 1
ATOM 614 C CA . PRO A 1 83 ? -10.039 10.109 36.839 1.00 42.00 83 PRO A CA 1
ATOM 615 C C . PRO A 1 83 ? -10.513 8.854 36.114 1.00 42.00 83 PRO A C 1
ATOM 617 O O . PRO A 1 83 ? -10.899 7.880 36.767 1.00 42.00 83 PRO A O 1
ATOM 620 N N . ALA A 1 84 ? -10.564 8.916 34.780 1.00 45.53 84 ALA A N 1
ATOM 621 C CA . ALA A 1 84 ? -10.821 7.742 33.970 1.00 45.53 84 ALA A CA 1
ATOM 622 C C . ALA A 1 84 ? -9.809 6.694 34.431 1.00 45.53 84 ALA A C 1
ATOM 624 O O . ALA A 1 84 ? -8.596 6.895 34.337 1.00 45.53 84 ALA A O 1
ATOM 625 N N . VAL A 1 85 ? -10.309 5.632 35.062 1.00 42.66 85 VAL A N 1
ATOM 626 C CA . VAL A 1 85 ? -9.490 4.464 35.358 1.00 42.66 85 VAL A CA 1
ATOM 627 C C . VAL A 1 85 ? -8.939 4.044 34.003 1.00 42.66 85 VAL A C 1
ATOM 629 O O . VAL A 1 85 ? -9.769 3.850 33.115 1.00 42.66 85 VAL A O 1
ATOM 632 N N . PRO A 1 86 ? -7.610 3.931 33.811 1.00 47.28 86 PRO A N 1
ATOM 633 C CA . PRO A 1 86 ? -7.066 3.449 32.553 1.00 47.28 86 PRO A CA 1
ATOM 634 C C . PRO A 1 86 ? -7.779 2.142 32.242 1.00 47.28 86 PRO A C 1
ATOM 636 O O . PRO A 1 86 ? -7.651 1.174 33.002 1.00 47.28 86 PRO A O 1
ATOM 639 N N . GLY A 1 87 ? -8.601 2.139 31.195 1.00 51.25 87 GLY A N 1
ATOM 640 C CA . GLY A 1 87 ? -9.253 0.937 30.730 1.00 51.25 87 GLY A CA 1
ATOM 641 C C . GLY A 1 87 ? -8.121 -0.019 30.432 1.00 51.25 87 GLY A C 1
ATOM 642 O O . GLY A 1 87 ? -7.266 0.277 29.596 1.00 51.25 87 GLY A O 1
ATOM 643 N N . GLN A 1 88 ? -8.016 -1.109 31.191 1.00 53.84 88 GLN A N 1
ATOM 644 C CA . GLN A 1 88 ? -7.065 -2.158 30.854 1.00 53.84 88 GLN A CA 1
ATOM 645 C C . GLN A 1 88 ? -7.310 -2.510 29.391 1.00 53.84 88 GLN A C 1
ATOM 647 O O . GLN A 1 88 ? -8.470 -2.686 29.021 1.00 53.84 88 GLN A O 1
ATOM 652 N N . ASP A 1 89 ? -6.245 -2.585 28.581 1.00 62.22 89 ASP A N 1
ATOM 653 C CA . ASP A 1 89 ? -6.344 -3.212 27.263 1.00 62.22 89 ASP A CA 1
ATOM 654 C C . ASP A 1 89 ? -7.077 -4.524 27.480 1.00 62.22 89 ASP A C 1
ATOM 656 O O . ASP A 1 89 ? -6.527 -5.439 28.112 1.00 62.22 89 ASP A O 1
ATOM 660 N N . ARG A 1 90 ? -8.324 -4.629 27.016 1.00 76.19 90 ARG A N 1
ATOM 661 C CA . ARG A 1 90 ? -8.960 -5.932 27.044 1.00 76.19 90 ARG A CA 1
ATOM 662 C C . ARG A 1 90 ? -8.106 -6.765 26.110 1.00 76.19 90 ARG A C 1
ATOM 664 O O . ARG A 1 90 ? -7.845 -6.368 24.979 1.00 76.19 90 ARG A O 1
ATOM 671 N N . ALA A 1 91 ? -7.608 -7.895 26.599 1.00 84.75 91 ALA A N 1
ATOM 672 C CA . ALA A 1 91 ? -6.756 -8.759 25.789 1.00 84.75 91 ALA A CA 1
ATOM 673 C C . ALA A 1 91 ? -7.428 -9.115 24.447 1.00 84.75 91 ALA A C 1
ATOM 675 O O . ALA A 1 91 ? -6.734 -9.261 23.449 1.00 84.75 91 ALA A O 1
ATOM 676 N N . ALA A 1 92 ? -8.766 -9.161 24.430 1.00 88.81 92 ALA A N 1
ATOM 677 C CA . ALA A 1 92 ? -9.593 -9.302 23.238 1.00 88.81 92 ALA A CA 1
ATOM 678 C C . ALA A 1 92 ? -9.450 -8.143 22.229 1.00 88.81 92 ALA A C 1
ATOM 680 O O . ALA A 1 92 ? -9.323 -8.403 21.036 1.00 88.81 92 ALA A O 1
ATOM 681 N N . ASP A 1 93 ? -9.401 -6.886 22.680 1.00 93.38 93 ASP A N 1
ATOM 682 C CA . ASP A 1 93 ? -9.304 -5.729 21.779 1.00 93.38 93 ASP A CA 1
ATOM 683 C C . ASP A 1 93 ? -7.936 -5.703 21.078 1.00 93.38 93 ASP A C 1
ATOM 685 O O . ASP A 1 93 ? -7.848 -5.523 19.866 1.00 93.38 93 ASP A O 1
ATOM 689 N N . ARG A 1 94 ? -6.855 -5.989 21.822 1.00 94.75 94 ARG A N 1
ATOM 690 C CA . ARG A 1 94 ? -5.518 -6.146 21.225 1.00 94.75 94 ARG A CA 1
ATOM 691 C C . ARG A 1 94 ? -5.469 -7.318 20.244 1.00 94.75 94 ARG A C 1
ATOM 693 O O . ARG A 1 94 ? -4.879 -7.169 19.183 1.00 94.75 94 ARG A O 1
ATOM 700 N N . ALA A 1 95 ? -6.069 -8.458 20.588 1.00 96.38 95 ALA A N 1
ATOM 701 C CA . ALA A 1 95 ? -6.106 -9.612 19.693 1.00 96.38 95 ALA A CA 1
ATOM 702 C C . ALA A 1 95 ? -6.822 -9.279 18.373 1.00 96.38 95 ALA A C 1
ATOM 704 O O . ALA A 1 95 ? -6.336 -9.651 17.312 1.00 96.38 95 ALA A O 1
ATOM 705 N N . THR A 1 96 ? -7.908 -8.505 18.434 1.00 97.88 96 THR A N 1
ATOM 706 C CA . THR A 1 96 ? -8.631 -8.014 17.248 1.00 97.88 96 THR A CA 1
ATOM 707 C C . THR A 1 96 ? -7.747 -7.099 16.395 1.00 97.88 96 THR A C 1
ATOM 709 O O . THR A 1 96 ? -7.671 -7.268 15.181 1.00 97.88 96 THR A O 1
ATOM 712 N N . ALA A 1 97 ? -7.017 -6.165 17.019 1.00 97.88 97 ALA A N 1
ATOM 713 C CA . ALA A 1 97 ? -6.083 -5.294 16.303 1.00 97.88 97 ALA A CA 1
ATOM 714 C C . ALA A 1 97 ? -4.948 -6.079 15.619 1.00 97.88 97 ALA A C 1
ATOM 716 O O . ALA A 1 97 ? -4.596 -5.797 14.474 1.00 97.88 97 ALA A O 1
ATOM 717 N N . GLU A 1 98 ? -4.389 -7.081 16.303 1.00 98.25 98 GLU A N 1
ATOM 718 C CA . GLU A 1 98 ? -3.364 -7.971 15.745 1.00 98.25 98 GLU A CA 1
ATOM 719 C C . GLU A 1 98 ? -3.914 -8.831 14.600 1.00 98.25 98 GLU A C 1
ATOM 721 O O . GLU A 1 98 ? -3.221 -9.047 13.606 1.00 98.25 98 GLU A O 1
ATOM 726 N N . GLU A 1 99 ? -5.165 -9.282 14.699 1.00 98.50 99 GLU A N 1
ATOM 727 C CA . GLU A 1 99 ? -5.818 -10.044 13.639 1.00 98.50 99 GLU A CA 1
ATOM 728 C C . GLU A 1 99 ? -6.081 -9.193 12.393 1.00 98.50 99 GLU A C 1
ATOM 730 O O . GLU A 1 99 ? -5.807 -9.637 11.276 1.00 98.50 99 GLU A O 1
ATOM 735 N N . PHE A 1 100 ? -6.517 -7.945 12.577 1.00 98.62 100 PHE A N 1
ATOM 736 C CA . PHE A 1 100 ? -6.678 -6.995 11.479 1.00 98.62 100 PHE A CA 1
ATOM 737 C C . PHE A 1 100 ? -5.338 -6.698 10.801 1.00 98.62 100 PHE A C 1
ATOM 739 O O . PHE A 1 100 ? -5.234 -6.721 9.575 1.00 98.62 100 PHE A O 1
ATOM 746 N N . ALA A 1 101 ? -4.287 -6.470 11.594 1.00 98.56 101 ALA A N 1
ATOM 747 C CA . ALA A 1 101 ? -2.932 -6.270 11.094 1.00 98.56 101 ALA A CA 1
ATOM 748 C C . ALA A 1 101 ? -2.429 -7.474 10.280 1.00 98.56 101 ALA A C 1
ATOM 750 O O . ALA A 1 101 ? -1.809 -7.280 9.234 1.00 98.56 101 ALA A O 1
ATOM 751 N N . ALA A 1 102 ? -2.716 -8.701 10.725 1.00 98.69 102 ALA A N 1
ATOM 752 C CA . ALA A 1 102 ? -2.376 -9.919 9.993 1.00 98.69 102 ALA A CA 1
ATOM 753 C C . ALA A 1 102 ? -3.156 -10.034 8.673 1.00 98.69 102 ALA A C 1
ATOM 755 O O . ALA A 1 102 ? -2.548 -10.260 7.633 1.00 98.69 102 ALA A O 1
ATOM 756 N N . ALA A 1 103 ? -4.471 -9.793 8.685 1.00 98.56 103 ALA A N 1
ATOM 757 C CA . ALA A 1 103 ? -5.289 -9.793 7.469 1.00 98.56 103 ALA A CA 1
ATOM 758 C C . ALA A 1 103 ? -4.802 -8.750 6.446 1.00 98.56 103 ALA A C 1
ATOM 760 O O . ALA A 1 103 ? -4.690 -9.039 5.255 1.00 98.56 103 ALA A O 1
ATOM 761 N N . TYR A 1 104 ? -4.435 -7.555 6.920 1.00 98.06 104 TYR A N 1
ATOM 762 C CA . TYR A 1 104 ? -3.829 -6.527 6.079 1.00 98.06 104 TYR A CA 1
ATOM 763 C C . TYR A 1 104 ? -2.482 -6.971 5.501 1.00 98.06 104 TYR A C 1
ATOM 765 O O . TYR A 1 104 ? -2.210 -6.725 4.327 1.00 98.06 104 TYR A O 1
ATOM 773 N N . ALA A 1 105 ? -1.640 -7.641 6.291 1.00 98.12 105 ALA A N 1
ATOM 774 C CA . ALA A 1 105 ? -0.368 -8.175 5.815 1.00 98.12 105 ALA A CA 1
ATOM 775 C C . ALA A 1 105 ? -0.552 -9.216 4.708 1.00 98.12 105 ALA A C 1
ATOM 777 O O . ALA A 1 105 ? 0.129 -9.130 3.688 1.00 98.12 105 ALA A O 1
ATOM 778 N N . ASP A 1 106 ? -1.532 -10.104 4.882 1.00 98.12 106 ASP A N 1
ATOM 779 C CA . ASP A 1 106 ? -1.872 -11.195 3.964 1.00 98.12 106 ASP A CA 1
ATOM 780 C C . ASP A 1 106 ? -2.633 -10.729 2.708 1.00 98.12 106 ASP A C 1
ATOM 782 O O . ASP A 1 106 ? -2.948 -11.544 1.842 1.00 98.12 106 ASP A O 1
ATOM 786 N N . LEU A 1 107 ? -2.932 -9.426 2.589 1.00 97.00 107 LEU A N 1
ATOM 787 C CA . LEU A 1 107 ? -3.777 -8.860 1.527 1.00 97.00 107 LEU A CA 1
ATOM 788 C C . LEU A 1 107 ? -5.192 -9.478 1.494 1.00 97.00 107 LEU A C 1
ATOM 790 O O . LEU A 1 107 ? -5.854 -9.467 0.453 1.00 97.00 107 LEU A O 1
ATOM 794 N N . ASP A 1 108 ? -5.668 -9.997 2.629 1.00 97.75 108 ASP A N 1
ATOM 795 C CA . ASP A 1 108 ? -6.946 -10.696 2.746 1.00 97.75 108 ASP A CA 1
ATOM 796 C C . ASP A 1 108 ? -8.079 -9.697 2.974 1.00 97.75 108 ASP A C 1
ATOM 798 O O . ASP A 1 108 ? -8.368 -9.259 4.093 1.00 97.75 108 ASP A O 1
ATOM 802 N N . ALA A 1 109 ? -8.712 -9.312 1.867 1.00 96.31 109 ALA A N 1
ATOM 803 C CA . ALA A 1 109 ? -9.741 -8.298 1.909 1.00 96.31 109 ALA A CA 1
ATOM 804 C C . ALA A 1 109 ? -10.973 -8.745 2.707 1.00 96.31 109 ALA A C 1
ATOM 806 O O . ALA A 1 109 ? -11.547 -7.956 3.456 1.00 96.31 109 ALA A O 1
ATOM 807 N N . ASP A 1 110 ? -11.384 -10.000 2.554 1.00 97.50 110 ASP A N 1
ATOM 808 C CA . ASP A 1 110 ? -12.601 -10.500 3.186 1.00 97.50 110 ASP A CA 1
ATOM 809 C C . ASP A 1 110 ? -12.401 -10.612 4.698 1.00 97.50 110 ASP A C 1
ATOM 811 O O . ASP A 1 110 ? -13.227 -10.115 5.461 1.00 97.50 110 ASP A O 1
ATOM 815 N N . ARG A 1 111 ? -11.240 -11.108 5.142 1.00 98.06 111 ARG A N 1
ATOM 816 C CA . ARG A 1 111 ? -10.910 -11.160 6.569 1.00 98.06 111 ARG A CA 1
ATOM 817 C C . ARG A 1 111 ? -10.792 -9.777 7.204 1.00 98.06 111 ARG A C 1
ATOM 819 O O . ARG A 1 111 ? -11.219 -9.597 8.339 1.00 98.06 111 ARG A O 1
ATOM 826 N N . MET A 1 112 ? -10.243 -8.788 6.493 1.00 98.12 112 MET A N 1
ATOM 827 C CA . MET A 1 112 ? -10.265 -7.405 6.978 1.00 98.12 112 MET A CA 1
ATOM 828 C C . MET A 1 112 ? -11.699 -6.902 7.160 1.00 98.12 112 MET A C 1
ATOM 830 O O . MET A 1 112 ? -11.979 -6.263 8.166 1.00 98.12 112 MET A O 1
ATOM 834 N N . ALA A 1 113 ? -12.594 -7.183 6.207 1.00 97.62 113 ALA A N 1
ATOM 835 C CA . ALA A 1 113 ? -13.989 -6.751 6.271 1.00 97.62 113 ALA A CA 1
ATOM 836 C C . ALA A 1 113 ? -14.768 -7.433 7.405 1.00 97.62 113 ALA A C 1
ATOM 838 O O . ALA A 1 113 ? -15.544 -6.758 8.073 1.00 97.62 113 ALA A O 1
ATOM 839 N N . ASP A 1 114 ? -14.527 -8.722 7.652 1.00 98.06 114 ASP A N 1
ATOM 840 C CA . ASP A 1 114 ? -15.180 -9.492 8.721 1.00 98.06 114 ASP A CA 1
ATOM 841 C C . ASP A 1 114 ? -14.817 -9.000 10.136 1.00 98.06 114 ASP A C 1
ATOM 843 O O . ASP A 1 114 ? -15.551 -9.261 11.087 1.00 98.06 114 ASP A O 1
ATOM 847 N N . LEU A 1 115 ? -13.694 -8.288 10.286 1.00 98.00 115 LEU A N 1
ATOM 848 C CA . LEU A 1 115 ? -13.254 -7.695 11.556 1.00 98.00 115 LEU A CA 1
ATOM 849 C C . LEU A 1 115 ? -13.802 -6.280 11.788 1.00 98.00 115 LEU A C 1
ATOM 851 O O . LEU A 1 115 ? -13.676 -5.750 12.895 1.00 98.00 115 LEU A O 1
ATOM 855 N N . MET A 1 116 ? -14.360 -5.643 10.756 1.00 98.12 116 MET A N 1
ATOM 856 C CA . MET A 1 116 ? -14.927 -4.301 10.868 1.00 98.12 116 MET A CA 1
ATOM 857 C C . MET A 1 116 ? -16.305 -4.350 11.523 1.00 98.12 116 MET A C 1
ATOM 859 O O . MET A 1 116 ? -17.091 -5.263 11.281 1.00 98.12 116 MET A O 1
ATOM 863 N N . ALA A 1 117 ? -16.632 -3.309 12.285 1.00 97.38 117 ALA A N 1
ATOM 864 C CA . ALA A 1 117 ? -17.997 -3.078 12.736 1.00 97.38 117 ALA A CA 1
ATOM 865 C C . ALA A 1 117 ? -18.956 -2.899 11.540 1.00 97.38 117 ALA A C 1
ATOM 867 O O . ALA A 1 117 ? -18.573 -2.415 10.468 1.00 97.38 117 ALA A O 1
ATOM 868 N N . ASP A 1 118 ? -20.229 -3.243 11.738 1.00 96.19 118 ASP A N 1
ATOM 869 C CA . ASP A 1 118 ? -21.250 -3.223 10.686 1.00 96.19 118 ASP A CA 1
ATOM 870 C C . ASP A 1 118 ? -21.319 -1.881 9.933 1.00 96.19 118 ASP A C 1
ATOM 872 O O . ASP A 1 118 ? -21.580 -0.815 10.497 1.00 96.19 118 ASP A O 1
ATOM 876 N N . GLY A 1 119 ? -21.145 -1.944 8.611 1.00 92.88 119 GLY A N 1
ATOM 877 C CA . GLY A 1 119 ? -21.217 -0.774 7.730 1.00 92.88 119 GLY A CA 1
ATOM 878 C C . GLY A 1 119 ? -19.996 0.149 7.790 1.00 92.88 119 GLY A C 1
ATOM 879 O O . GLY A 1 119 ? -19.998 1.183 7.118 1.00 92.88 119 GLY A O 1
ATOM 880 N N . VAL A 1 120 ? -18.961 -0.220 8.546 1.00 95.50 120 VAL A N 1
ATOM 881 C CA . VAL A 1 120 ? -17.664 0.454 8.554 1.00 95.50 120 VAL A CA 1
ATOM 882 C C . VAL A 1 120 ? -16.757 -0.203 7.515 1.00 95.50 120 VAL A C 1
ATOM 884 O O . VAL A 1 120 ? -16.722 -1.420 7.354 1.00 95.50 120 VAL A O 1
ATOM 887 N N . GLN A 1 121 ? -16.017 0.618 6.780 1.00 94.31 121 GLN A N 1
ATOM 888 C CA . GLN A 1 121 ? -14.939 0.168 5.903 1.00 94.31 121 GLN A CA 1
ATOM 889 C C . GLN A 1 121 ? -13.613 0.723 6.426 1.00 94.31 121 GLN A C 1
ATOM 891 O O . GLN A 1 121 ? -13.655 1.769 7.071 1.00 94.31 121 GLN A O 1
ATOM 896 N N . PRO A 1 122 ? -12.464 0.078 6.145 1.00 92.88 122 PRO A N 1
ATOM 897 C CA . PRO A 1 122 ? -11.173 0.551 6.631 1.00 92.88 122 PRO A CA 1
ATOM 898 C C . PRO A 1 122 ? -10.885 1.993 6.189 1.00 92.88 122 PRO A C 1
ATOM 900 O O . PRO A 1 122 ? -11.065 2.936 6.943 1.00 92.88 122 PRO A O 1
ATOM 903 N N . TRP A 1 123 ? -10.551 2.184 4.919 1.00 92.56 123 TRP A N 1
ATOM 904 C CA . TRP A 1 123 ? -10.295 3.488 4.315 1.00 92.56 123 TRP A CA 1
ATOM 905 C C . TRP A 1 123 ? -10.868 3.516 2.901 1.00 92.56 123 TRP A C 1
ATOM 907 O O . TRP A 1 123 ? -11.267 2.487 2.343 1.00 92.56 123 TRP A O 1
ATOM 917 N N . ASP A 1 124 ? -10.910 4.692 2.286 1.00 87.62 124 ASP A N 1
ATOM 918 C CA . ASP A 1 124 ? -11.380 4.817 0.910 1.00 87.62 124 ASP A CA 1
ATOM 919 C C . ASP A 1 124 ? -10.505 3.999 -0.041 1.00 87.62 124 ASP A C 1
ATOM 921 O O . ASP A 1 124 ? -9.282 3.984 0.072 1.00 87.62 124 ASP A O 1
ATOM 925 N N . THR A 1 125 ? -11.118 3.333 -1.022 1.00 86.00 125 THR A N 1
ATOM 926 C CA . THR A 1 125 ? -10.417 2.559 -2.069 1.00 86.00 125 THR A CA 1
ATOM 927 C C . THR A 1 125 ? -9.596 1.355 -1.568 1.00 86.00 125 THR A C 1
ATOM 929 O O . THR A 1 125 ? -8.841 0.765 -2.341 1.00 86.00 125 THR A O 1
ATOM 932 N N . TRP A 1 126 ? -9.772 0.924 -0.312 1.00 89.88 126 TRP A N 1
ATOM 933 C CA . TRP A 1 126 ? -8.950 -0.122 0.313 1.00 89.88 126 TRP A CA 1
ATOM 934 C C . TRP A 1 126 ? -8.830 -1.415 -0.504 1.00 89.88 126 TRP A C 1
ATOM 936 O O . TRP A 1 126 ? -7.729 -1.934 -0.665 1.00 89.88 126 TRP A O 1
ATOM 946 N N . ARG A 1 127 ? -9.915 -1.890 -1.128 1.00 90.69 127 ARG A N 1
ATOM 947 C CA . ARG A 1 127 ? -9.863 -3.079 -1.999 1.00 90.69 127 ARG A CA 1
ATOM 948 C C . ARG A 1 127 ? -8.966 -2.882 -3.221 1.00 90.69 127 ARG A C 1
ATOM 950 O O . ARG A 1 127 ? -8.181 -3.769 -3.542 1.00 90.69 127 ARG A O 1
ATOM 957 N N . SER A 1 128 ? -9.043 -1.729 -3.888 1.00 85.00 128 SER A N 1
ATOM 958 C CA . SER A 1 128 ? -8.149 -1.430 -5.015 1.00 85.00 128 SER A CA 1
ATOM 959 C C . SER A 1 128 ? -6.698 -1.237 -4.570 1.00 85.00 128 SER A C 1
ATOM 961 O O . SER A 1 128 ? -5.791 -1.614 -5.310 1.00 85.00 128 SER A O 1
ATOM 963 N N . THR A 1 129 ? -6.461 -0.734 -3.351 1.00 87.69 129 THR A N 1
ATOM 964 C CA . THR A 1 129 ? -5.121 -0.713 -2.743 1.00 87.69 129 THR A CA 1
ATOM 965 C C . THR A 1 129 ? -4.565 -2.127 -2.624 1.00 87.69 129 THR A C 1
ATOM 967 O O . THR A 1 129 ? -3.470 -2.382 -3.111 1.00 87.69 129 THR A O 1
ATOM 970 N N . LEU A 1 130 ? -5.334 -3.066 -2.059 1.00 91.75 130 LEU A N 1
ATOM 971 C CA . LEU A 1 130 ? -4.895 -4.457 -1.910 1.00 91.75 130 LEU A CA 1
ATOM 972 C C . LEU A 1 130 ? -4.655 -5.129 -3.269 1.00 91.75 130 LEU A C 1
ATOM 974 O O . LEU A 1 130 ? -3.645 -5.801 -3.441 1.00 91.75 130 LEU A O 1
ATOM 978 N N . GLN A 1 131 ? -5.517 -4.900 -4.264 1.00 87.69 131 GLN A N 1
ATOM 979 C CA . GLN A 1 131 ? -5.323 -5.430 -5.624 1.00 87.69 131 GLN A CA 1
ATOM 980 C C . GLN A 1 131 ? -4.042 -4.912 -6.286 1.00 87.69 131 GLN A C 1
ATOM 982 O O . GLN A 1 131 ? -3.310 -5.673 -6.922 1.00 87.69 131 GLN A O 1
ATOM 987 N N . ARG A 1 132 ? -3.748 -3.618 -6.131 1.00 88.31 132 ARG A N 1
ATOM 988 C CA . ARG A 1 132 ? -2.491 -3.034 -6.602 1.00 88.31 132 ARG A CA 1
ATOM 989 C C . ARG A 1 132 ? -1.300 -3.655 -5.876 1.00 88.31 132 ARG A C 1
ATOM 991 O O . ARG A 1 132 ? -0.296 -3.962 -6.510 1.00 88.31 132 ARG A O 1
ATOM 998 N N . ASP A 1 133 ? -1.418 -3.857 -4.573 1.00 92.75 133 ASP A N 1
ATOM 999 C CA . ASP A 1 133 ? -0.351 -4.421 -3.757 1.00 92.75 133 ASP A CA 1
ATOM 1000 C C . ASP A 1 133 ? -0.113 -5.915 -4.095 1.00 92.75 133 ASP A C 1
ATOM 1002 O O . ASP A 1 133 ? 1.031 -6.355 -4.117 1.00 92.75 133 ASP A O 1
ATOM 1006 N N . VAL A 1 134 ? -1.133 -6.669 -4.531 1.00 91.62 134 VAL A N 1
ATOM 1007 C CA . VAL A 1 134 ? -0.954 -8.006 -5.147 1.00 91.62 134 VAL A CA 1
ATOM 1008 C C . VAL A 1 134 ? -0.119 -7.929 -6.431 1.00 91.62 134 VAL A C 1
ATOM 1010 O O . VAL A 1 134 ? 0.743 -8.773 -6.676 1.00 91.62 134 VAL A O 1
ATOM 1013 N N . ALA A 1 135 ? -0.340 -6.921 -7.277 1.00 89.38 135 ALA A N 1
ATOM 1014 C CA . ALA A 1 135 ? 0.433 -6.777 -8.510 1.00 89.38 135 ALA A CA 1
ATOM 1015 C C . ALA A 1 135 ? 1.906 -6.441 -8.254 1.00 89.38 135 ALA A C 1
ATOM 1017 O O . ALA A 1 135 ? 2.777 -6.888 -8.999 1.00 89.38 135 ALA A O 1
ATOM 1018 N N . TRP A 1 136 ? 2.175 -5.688 -7.192 1.00 91.75 136 TRP A N 1
ATOM 1019 C CA . TRP A 1 136 ? 3.525 -5.398 -6.719 1.00 91.75 136 TRP A CA 1
ATOM 1020 C C . TRP A 1 136 ? 4.082 -6.464 -5.780 1.00 91.75 136 TRP A C 1
ATOM 1022 O O . TRP A 1 136 ? 5.162 -6.239 -5.246 1.00 91.75 136 TRP A O 1
ATOM 1032 N N . ASP A 1 137 ? 3.387 -7.592 -5.592 1.00 94.62 137 ASP A N 1
ATOM 1033 C CA . ASP A 1 137 ? 3.804 -8.691 -4.713 1.00 94.62 137 ASP A CA 1
ATOM 1034 C C . ASP A 1 137 ? 4.276 -8.168 -3.344 1.00 94.62 137 ASP A C 1
ATOM 1036 O O . ASP A 1 137 ? 5.387 -8.444 -2.891 1.00 94.62 137 ASP A O 1
ATOM 1040 N N . VAL A 1 138 ? 3.477 -7.269 -2.754 1.00 95.38 138 VAL A N 1
ATOM 1041 C CA . VAL A 1 138 ? 3.859 -6.560 -1.533 1.00 95.38 138 VAL A CA 1
ATOM 1042 C C . VAL A 1 138 ? 3.896 -7.531 -0.365 1.00 95.38 138 VAL A C 1
ATOM 1044 O O . VAL A 1 138 ? 2.867 -8.066 0.039 1.00 95.38 138 VAL A O 1
ATOM 1047 N N . GLU A 1 139 ? 5.067 -7.670 0.245 1.00 97.56 139 GLU A N 1
ATOM 1048 C CA . GLU A 1 139 ? 5.240 -8.408 1.492 1.00 97.56 139 GLU A CA 1
ATOM 1049 C C . GLU A 1 139 ? 5.289 -7.418 2.655 1.00 97.56 139 GLU A C 1
ATOM 1051 O O . GLU A 1 139 ? 6.200 -6.590 2.724 1.00 97.56 139 GLU A O 1
ATOM 1056 N N . ARG A 1 140 ? 4.332 -7.490 3.589 1.00 97.50 140 ARG A N 1
ATOM 1057 C CA . ARG A 1 140 ? 4.317 -6.643 4.793 1.00 97.50 140 ARG A CA 1
ATOM 1058 C C . ARG A 1 140 ? 4.806 -7.420 6.011 1.00 97.50 140 ARG A C 1
ATOM 1060 O O . ARG A 1 140 ? 4.214 -8.410 6.423 1.00 97.50 140 ARG A O 1
ATOM 1067 N N . MET A 1 141 ? 5.847 -6.904 6.647 1.00 97.81 141 MET A N 1
ATOM 1068 C CA . MET A 1 141 ? 6.424 -7.442 7.877 1.00 97.81 141 MET A CA 1
ATOM 1069 C C . MET A 1 141 ? 5.858 -6.686 9.080 1.00 97.81 141 MET A C 1
ATOM 1071 O O . MET A 1 141 ? 6.450 -5.705 9.550 1.00 97.81 141 MET A O 1
ATOM 1075 N N . MET A 1 142 ? 4.697 -7.129 9.565 1.00 98.06 142 MET A N 1
ATOM 1076 C CA . MET A 1 142 ? 4.034 -6.509 10.715 1.00 98.06 142 MET A CA 1
ATOM 1077 C C . MET A 1 142 ? 4.865 -6.660 11.991 1.00 98.06 142 MET A C 1
ATOM 1079 O O . MET A 1 142 ? 5.447 -7.707 12.272 1.00 98.06 142 MET A O 1
ATOM 1083 N N . GLN A 1 143 ? 4.896 -5.598 12.786 1.00 97.69 143 GLN A N 1
ATOM 1084 C CA . GLN A 1 143 ? 5.372 -5.612 14.162 1.00 97.69 143 GLN A CA 1
ATOM 1085 C C . GLN A 1 143 ? 4.177 -5.709 15.120 1.00 97.69 143 GLN A C 1
ATOM 1087 O O . GLN A 1 143 ? 3.053 -5.383 14.730 1.00 97.69 143 GLN A O 1
ATOM 1092 N N . PRO A 1 144 ? 4.394 -6.110 16.386 1.00 96.94 144 PRO A N 1
ATOM 1093 C CA . PRO A 1 144 ? 3.322 -6.145 17.371 1.00 96.94 144 PRO A CA 1
ATOM 1094 C C . PRO A 1 144 ? 2.621 -4.791 17.502 1.00 96.94 144 PRO A C 1
ATOM 1096 O O . PRO A 1 144 ? 3.278 -3.750 17.640 1.00 96.94 144 PRO A O 1
ATOM 1099 N N . CYS A 1 145 ? 1.290 -4.823 17.506 1.00 96.88 145 CYS A N 1
ATOM 1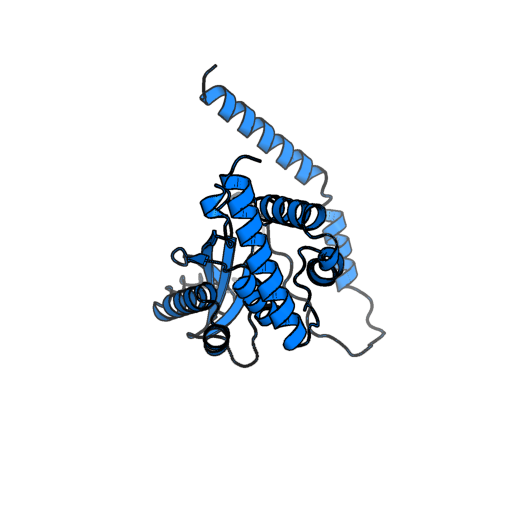100 C CA . CYS A 1 145 ? 0.471 -3.644 17.727 1.00 96.88 145 CYS A CA 1
ATOM 1101 C C . CYS A 1 145 ? 0.699 -3.092 19.137 1.00 96.88 145 CYS A C 1
ATOM 1103 O O . CYS A 1 145 ? 0.832 -3.826 20.121 1.00 96.88 145 CYS A O 1
ATOM 1105 N N . ARG A 1 146 ? 0.740 -1.767 19.249 1.00 95.31 146 ARG A N 1
ATOM 1106 C CA . ARG A 1 146 ? 0.895 -1.061 20.520 1.00 95.31 146 ARG A CA 1
ATOM 1107 C C . ARG A 1 146 ? -0.323 -0.201 20.750 1.00 95.31 146 ARG A C 1
ATOM 1109 O O . ARG A 1 146 ? -0.736 0.533 19.860 1.00 95.31 146 ARG A O 1
ATOM 1116 N N . ARG A 1 147 ? -0.853 -0.254 21.964 1.00 93.19 147 ARG A N 1
ATOM 1117 C CA . ARG A 1 147 ? -1.855 0.703 22.408 1.00 93.19 147 ARG A CA 1
ATOM 1118 C C . ARG A 1 147 ? -1.221 2.091 22.477 1.00 93.19 147 ARG A C 1
ATOM 1120 O O . ARG A 1 147 ? -0.203 2.258 23.152 1.00 93.19 147 ARG A O 1
ATOM 1127 N N . THR A 1 148 ? -1.805 3.065 21.797 1.00 90.81 148 THR A N 1
ATOM 1128 C CA . THR A 1 148 ? -1.269 4.434 21.724 1.00 90.81 148 THR A CA 1
ATOM 1129 C C . THR A 1 148 ? -2.164 5.458 22.404 1.00 90.81 148 THR A C 1
ATOM 1131 O O . THR A 1 148 ? -1.646 6.426 22.959 1.00 90.81 148 THR A O 1
ATOM 1134 N N . ALA A 1 149 ? -3.476 5.225 22.449 1.00 83.31 149 ALA A N 1
ATOM 1135 C CA . ALA A 1 149 ? -4.424 6.109 23.118 1.00 83.31 149 ALA A CA 1
ATOM 1136 C C . ALA A 1 149 ? -5.695 5.373 23.575 1.00 83.31 149 ALA A C 1
ATOM 1138 O O . ALA A 1 149 ? -5.970 4.240 23.176 1.00 83.31 149 ALA A O 1
ATOM 1139 N N . GLU A 1 150 ? -6.480 6.041 24.421 1.00 76.69 150 GLU A N 1
ATOM 1140 C CA . GLU A 1 150 ? -7.918 5.784 24.537 1.00 76.69 150 GLU A CA 1
ATOM 1141 C C . GLU A 1 150 ? -8.648 6.787 23.647 1.00 76.69 150 GLU A C 1
ATOM 1143 O O . GLU A 1 150 ? -8.398 7.992 23.734 1.00 76.69 150 GLU A O 1
ATOM 1148 N N . ALA A 1 151 ? -9.543 6.295 22.798 1.00 71.94 151 ALA A N 1
ATOM 1149 C CA . ALA A 1 151 ? -10.515 7.122 22.107 1.00 71.94 151 ALA A CA 1
ATOM 1150 C C . ALA A 1 151 ? -11.801 7.186 22.942 1.00 71.94 151 ALA A C 1
ATOM 1152 O O . ALA A 1 151 ? -12.047 6.355 23.816 1.00 71.94 151 ALA A O 1
ATOM 1153 N N . THR A 1 152 ? -12.664 8.162 22.658 1.00 73.19 152 THR A N 1
ATOM 1154 C CA . THR A 1 152 ? -13.996 8.233 23.284 1.00 73.19 152 THR A CA 1
ATOM 1155 C C . THR A 1 152 ? -14.835 6.977 22.999 1.00 73.19 152 THR A C 1
ATOM 1157 O O . THR A 1 152 ? -15.705 6.632 23.793 1.00 73.19 152 THR A O 1
ATOM 1160 N N . GLU A 1 153 ? -14.534 6.280 21.900 1.00 80.12 153 GLU A N 1
ATOM 1161 C CA . GLU A 1 153 ? -15.275 5.128 21.373 1.00 80.12 153 GLU A CA 1
ATOM 1162 C C . GLU A 1 153 ? -14.336 3.942 21.079 1.00 80.12 153 GLU A C 1
ATOM 1164 O O . GLU A 1 153 ? -14.388 3.332 20.018 1.00 80.12 153 GLU A O 1
ATOM 1169 N N . GLY A 1 154 ? -13.416 3.634 22.001 1.00 88.38 154 GLY A N 1
ATOM 1170 C CA . GLY A 1 154 ? -12.574 2.437 21.903 1.00 88.38 154 GLY A CA 1
ATOM 1171 C C . GLY A 1 154 ? -11.112 2.659 22.267 1.00 88.38 154 GLY A C 1
ATOM 1172 O O . GLY A 1 154 ? -10.720 3.677 22.841 1.00 88.38 154 GLY A O 1
ATOM 1173 N N . VAL A 1 155 ? -10.286 1.672 21.940 1.00 93.38 155 VAL A N 1
ATOM 1174 C CA . VAL A 1 155 ? -8.843 1.684 22.186 1.00 93.38 155 VAL A CA 1
ATOM 1175 C C . VAL A 1 155 ? -8.112 1.836 20.860 1.00 93.38 155 VAL A C 1
ATOM 1177 O O . VAL A 1 155 ? -8.388 1.102 19.914 1.00 93.38 155 VAL A O 1
ATOM 1180 N N . VAL A 1 156 ? -7.170 2.779 20.799 1.00 94.69 156 VAL A N 1
ATOM 1181 C CA . VAL A 1 156 ? -6.359 3.009 19.599 1.00 94.69 156 VAL A CA 1
ATOM 1182 C C . VAL A 1 156 ? -5.126 2.116 19.648 1.00 94.69 156 VAL A C 1
ATOM 1184 O O . VAL A 1 156 ? -4.339 2.177 20.603 1.00 94.69 156 VAL A O 1
ATOM 1187 N N . PHE A 1 157 ? -4.946 1.313 18.605 1.00 96.56 157 PHE A N 1
ATOM 1188 C CA . PHE A 1 157 ? -3.758 0.507 18.378 1.00 96.56 157 PHE A CA 1
ATOM 1189 C C . PHE A 1 157 ? -3.029 0.977 17.127 1.00 96.56 157 PHE A C 1
ATOM 1191 O O . PHE A 1 157 ? -3.617 1.120 16.061 1.00 96.56 157 PHE A O 1
ATOM 1198 N N . THR A 1 158 ? -1.717 1.143 17.247 1.00 97.38 158 THR A N 1
ATOM 1199 C CA . THR A 1 158 ? -0.823 1.384 16.116 1.00 97.38 158 THR A CA 1
ATOM 1200 C C . THR A 1 158 ? 0.017 0.134 15.884 1.00 97.38 158 THR A C 1
ATOM 1202 O O . THR A 1 158 ? 0.707 -0.336 16.792 1.00 97.38 158 THR A O 1
ATOM 1205 N N . CYS A 1 159 ? -0.027 -0.392 14.666 1.00 98.00 159 CYS A N 1
ATOM 1206 C CA . CYS A 1 159 ? 0.658 -1.597 14.213 1.00 98.00 159 CYS A CA 1
ATOM 1207 C C . CYS A 1 159 ? 1.719 -1.201 13.170 1.00 98.00 159 CYS A C 1
ATOM 1209 O O . CYS A 1 159 ? 1.389 -1.000 11.996 1.00 98.00 159 CYS A O 1
ATOM 1211 N N . PRO A 1 160 ? 2.988 -1.014 13.579 1.00 97.94 160 PRO A N 1
ATOM 1212 C CA . PRO A 1 160 ? 4.058 -0.647 12.659 1.00 97.94 160 PRO A CA 1
ATOM 1213 C C . PRO A 1 160 ? 4.377 -1.788 11.698 1.00 97.94 160 PRO A C 1
ATOM 1215 O O . PRO A 1 160 ? 4.282 -2.957 12.070 1.00 97.94 160 PRO A O 1
ATOM 1218 N N . TYR A 1 161 ? 4.827 -1.461 10.492 1.00 98.00 161 TYR A N 1
ATOM 1219 C CA . TYR A 1 161 ? 5.319 -2.456 9.549 1.00 98.00 161 TYR A CA 1
ATOM 1220 C C . TYR A 1 161 ? 6.367 -1.894 8.595 1.00 98.00 161 TYR A C 1
ATOM 1222 O O . TYR A 1 161 ? 6.406 -0.702 8.274 1.00 98.00 161 TYR A O 1
ATOM 1230 N N . SER A 1 162 ? 7.198 -2.804 8.104 1.00 97.50 162 SER A N 1
ATOM 1231 C CA . SER A 1 162 ? 8.026 -2.577 6.923 1.00 97.50 162 SER A CA 1
ATOM 1232 C C . SER A 1 162 ? 7.447 -3.365 5.753 1.00 97.50 162 SER A C 1
ATOM 1234 O O . SER A 1 162 ? 6.706 -4.322 5.975 1.00 97.50 162 SER A O 1
ATOM 1236 N N . MET A 1 163 ? 7.786 -3.010 4.516 1.00 96.88 163 MET A N 1
ATOM 1237 C CA . MET A 1 163 ? 7.342 -3.777 3.351 1.00 96.88 163 MET A CA 1
ATOM 1238 C C . MET A 1 163 ? 8.416 -3.973 2.286 1.00 96.88 163 MET A C 1
ATOM 1240 O O . MET A 1 163 ? 9.229 -3.080 2.044 1.00 96.88 163 MET A O 1
ATOM 1244 N N . HIS A 1 164 ? 8.390 -5.118 1.615 1.00 97.38 164 HIS A N 1
ATOM 1245 C CA . HIS A 1 164 ? 9.034 -5.293 0.321 1.00 97.38 164 HIS A CA 1
ATOM 1246 C C . HIS A 1 164 ? 8.024 -5.048 -0.796 1.00 97.38 164 HIS A C 1
ATOM 1248 O O . HIS A 1 164 ? 6.833 -5.302 -0.651 1.00 97.38 164 HIS A O 1
ATOM 1254 N N . LEU A 1 165 ? 8.527 -4.519 -1.906 1.00 95.19 165 LEU A N 1
ATOM 1255 C CA . LEU A 1 165 ? 7.843 -4.569 -3.191 1.00 95.19 165 LEU A CA 1
ATOM 1256 C C . LEU A 1 165 ? 8.576 -5.627 -4.012 1.00 95.19 165 LEU A C 1
ATOM 1258 O O . LEU A 1 165 ? 9.759 -5.877 -3.759 1.00 95.19 165 LEU A O 1
ATOM 1262 N N . ARG A 1 166 ? 7.917 -6.198 -5.015 1.00 94.38 166 ARG A N 1
ATOM 1263 C CA . ARG A 1 166 ? 8.518 -7.156 -5.943 1.00 94.38 166 ARG A CA 1
ATOM 1264 C C . ARG A 1 166 ? 9.893 -6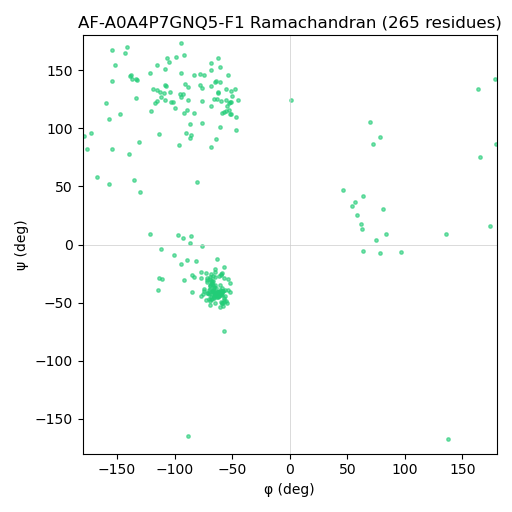.681 -6.406 1.00 94.38 166 ARG A C 1
ATOM 1266 O O . ARG A 1 166 ? 10.032 -5.570 -6.915 1.00 94.38 166 ARG A O 1
ATOM 1273 N N . GLY A 1 167 ? 10.914 -7.512 -6.219 1.00 93.88 167 GLY A N 1
ATOM 1274 C CA . GLY A 1 167 ? 12.267 -7.203 -6.670 1.00 93.88 167 GLY A CA 1
ATOM 1275 C C . GLY A 1 167 ? 13.054 -6.223 -5.794 1.00 93.88 167 GLY A C 1
ATOM 1276 O O . GLY A 1 167 ? 14.232 -5.973 -6.068 1.00 93.88 167 GLY A O 1
ATOM 1277 N N . SER A 1 168 ? 12.434 -5.604 -4.781 1.00 96.25 168 SER A N 1
ATOM 1278 C CA . SER A 1 168 ? 13.063 -4.517 -4.026 1.00 96.25 168 SER A CA 1
ATOM 1279 C C . SER A 1 168 ? 14.186 -4.999 -3.111 1.00 96.25 168 SER A C 1
ATOM 1281 O O . SER A 1 168 ? 15.125 -4.236 -2.869 1.00 96.25 168 SER A O 1
ATOM 1283 N N . GLU A 1 169 ? 14.123 -6.238 -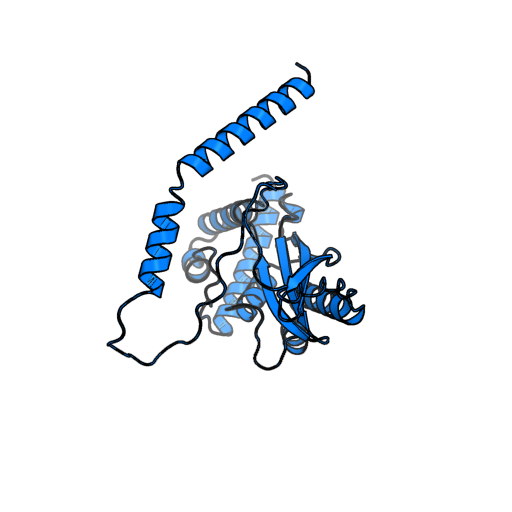2.619 1.00 96.31 169 GLU A N 1
ATOM 1284 C CA . GLU A 1 169 ? 15.212 -6.861 -1.861 1.00 96.31 169 GLU A CA 1
ATOM 1285 C C . GLU A 1 169 ? 16.412 -7.131 -2.776 1.00 96.31 169 GLU A C 1
ATOM 1287 O O . GLU A 1 169 ? 17.544 -6.752 -2.474 1.00 96.31 169 GLU A O 1
ATOM 1292 N N . GLU A 1 170 ? 16.156 -7.703 -3.951 1.00 96.44 170 GLU A N 1
ATOM 1293 C CA . GLU A 1 170 ? 17.166 -8.143 -4.908 1.00 96.44 170 GLU A CA 1
ATOM 1294 C C . GLU A 1 170 ? 17.986 -6.986 -5.480 1.00 96.44 170 GLU A C 1
ATOM 1296 O O . GLU A 1 170 ? 19.154 -7.170 -5.830 1.00 96.44 170 GLU A O 1
ATOM 1301 N N . VAL A 1 171 ? 17.399 -5.787 -5.548 1.00 96.00 171 VAL A N 1
ATOM 1302 C CA . VAL A 1 171 ? 18.098 -4.555 -5.947 1.00 96.00 171 VAL A CA 1
ATOM 1303 C C . VAL A 1 171 ? 18.590 -3.712 -4.760 1.00 96.00 171 VAL A C 1
ATOM 1305 O O . VAL A 1 171 ? 19.041 -2.578 -4.957 1.00 96.00 171 VAL A O 1
ATOM 1308 N N . GLY A 1 172 ? 18.498 -4.232 -3.530 1.00 95.75 172 GLY A N 1
ATOM 1309 C CA . GLY A 1 172 ? 18.988 -3.587 -2.308 1.00 95.75 172 GLY A CA 1
ATOM 1310 C C . GLY A 1 172 ? 18.280 -2.270 -1.977 1.00 95.75 172 GLY A C 1
ATOM 1311 O O . GLY A 1 172 ? 18.935 -1.275 -1.655 1.00 95.75 172 GLY A O 1
ATOM 1312 N N . ARG A 1 173 ? 16.953 -2.221 -2.144 1.00 94.44 173 ARG A N 1
ATOM 1313 C CA . ARG A 1 173 ? 16.121 -1.025 -1.906 1.00 94.44 173 ARG A CA 1
ATOM 1314 C C . ARG A 1 173 ? 15.146 -1.181 -0.750 1.00 94.44 173 ARG A C 1
ATOM 1316 O O . ARG A 1 173 ? 14.959 -0.208 -0.030 1.00 94.44 173 ARG A O 1
ATOM 1323 N N . GLY A 1 174 ? 14.543 -2.356 -0.598 1.00 92.38 174 GLY A N 1
ATOM 1324 C CA . GLY A 1 174 ? 13.709 -2.696 0.552 1.00 92.38 174 GLY A CA 1
ATOM 1325 C C . GLY A 1 174 ? 14.497 -3.426 1.651 1.00 92.38 174 GLY A C 1
ATOM 1326 O O . GLY A 1 174 ? 15.651 -3.798 1.426 1.00 92.38 174 GLY A O 1
ATOM 1327 N N . PRO A 1 175 ? 13.879 -3.670 2.816 1.00 96.88 175 PRO A N 1
ATOM 1328 C CA . PRO A 1 175 ? 12.495 -3.335 3.144 1.00 96.88 175 PRO A CA 1
ATOM 1329 C C . PRO A 1 175 ? 12.302 -1.833 3.392 1.00 96.88 175 PRO A C 1
ATOM 1331 O O . PRO A 1 175 ? 13.179 -1.154 3.922 1.00 96.88 175 PRO A O 1
ATOM 1334 N N . PHE A 1 176 ? 11.135 -1.313 3.022 1.00 95.69 176 PHE A N 1
ATOM 1335 C CA . PHE A 1 176 ? 10.742 0.077 3.237 1.00 95.69 176 PHE A CA 1
ATOM 1336 C C . PHE A 1 176 ? 10.002 0.199 4.571 1.00 95.69 176 PHE A C 1
ATOM 1338 O O . PHE A 1 176 ? 8.920 -0.368 4.726 1.00 95.69 176 PHE A O 1
ATOM 1345 N N . GLY A 1 177 ? 10.601 0.891 5.540 1.00 95.50 177 GLY A N 1
ATOM 1346 C CA . GLY A 1 177 ? 10.068 1.049 6.896 1.00 95.50 177 GLY A CA 1
ATOM 1347 C C . GLY A 1 177 ? 9.127 2.242 7.074 1.00 95.50 177 GLY A C 1
ATOM 1348 O O . GLY A 1 177 ? 8.647 2.829 6.102 1.00 95.50 177 GLY A O 1
ATOM 1349 N N . ASP A 1 178 ? 8.898 2.590 8.343 1.00 92.75 178 ASP A N 1
ATOM 1350 C CA . ASP A 1 178 ? 8.129 3.761 8.789 1.00 92.75 178 ASP A CA 1
ATOM 1351 C C . ASP A 1 178 ? 6.691 3.812 8.256 1.00 92.75 178 ASP A C 1
ATOM 1353 O O . ASP A 1 178 ? 6.149 4.877 7.955 1.00 92.75 178 ASP A O 1
ATOM 1357 N N . ASN A 1 179 ? 6.066 2.638 8.146 1.00 95.50 179 ASN A N 1
ATOM 1358 C CA . ASN A 1 179 ? 4.650 2.517 7.841 1.00 95.50 179 ASN A CA 1
ATOM 1359 C C . ASN A 1 179 ? 3.887 2.061 9.082 1.00 95.50 179 ASN A C 1
ATOM 1361 O O . ASN A 1 179 ? 4.411 1.336 9.934 1.00 95.50 179 ASN A O 1
ATOM 1365 N N . THR A 1 180 ? 2.625 2.455 9.163 1.00 96.88 180 THR A N 1
ATOM 1366 C CA . THR A 1 180 ? 1.727 2.065 10.247 1.00 96.88 180 THR A CA 1
ATOM 1367 C C . THR A 1 180 ? 0.348 1.751 9.699 1.00 96.88 180 THR A C 1
ATOM 1369 O O . THR A 1 180 ? -0.113 2.376 8.745 1.00 96.88 180 THR A O 1
ATOM 1372 N N . VAL A 1 181 ? -0.312 0.772 10.307 1.00 97.31 181 VAL A N 1
ATOM 1373 C CA . VAL A 1 181 ? -1.772 0.690 10.326 1.00 97.31 181 VAL A CA 1
ATOM 1374 C C . VAL A 1 181 ? -2.222 1.135 11.706 1.00 97.31 181 VAL A C 1
ATOM 1376 O O . VAL A 1 181 ? -1.660 0.704 12.712 1.00 97.31 181 VAL A O 1
ATOM 1379 N N . GLU A 1 182 ? -3.193 2.028 11.750 1.00 96.94 182 GLU A N 1
ATOM 1380 C CA . GLU A 1 182 ? -3.878 2.425 12.969 1.00 96.94 182 GLU A CA 1
ATOM 1381 C C . GLU A 1 182 ? -5.279 1.829 12.954 1.00 96.94 182 GLU A C 1
ATOM 1383 O O . GLU A 1 182 ? -5.950 1.851 11.926 1.00 96.94 182 GLU A O 1
ATOM 1388 N N . VAL A 1 183 ? -5.713 1.283 14.085 1.00 97.06 183 VAL A N 1
ATOM 1389 C CA . VAL A 1 183 ? -7.073 0.779 14.263 1.00 97.06 183 VAL A CA 1
ATOM 1390 C C . VAL A 1 183 ? -7.644 1.259 15.586 1.00 97.06 183 VAL A C 1
ATOM 1392 O O . VAL A 1 183 ? -6.944 1.311 16.599 1.00 97.06 183 VAL A O 1
ATOM 1395 N N . VAL A 1 184 ? -8.932 1.574 15.586 1.00 96.31 184 VAL A N 1
ATOM 1396 C CA . VAL A 1 184 ? -9.719 1.772 16.801 1.00 96.31 184 VAL A CA 1
ATOM 1397 C C . VAL A 1 184 ? -10.563 0.527 16.996 1.00 96.31 184 VAL A C 1
ATOM 1399 O O . VAL A 1 184 ? -11.313 0.141 16.102 1.00 96.31 184 VAL A O 1
ATOM 1402 N N . VAL A 1 185 ? -10.412 -0.114 18.154 1.00 96.25 185 VAL A N 1
ATOM 1403 C CA . VAL A 1 185 ? -11.162 -1.323 18.501 1.00 96.25 185 VAL A CA 1
ATOM 1404 C C . VAL A 1 185 ? -12.123 -1.024 19.637 1.00 96.25 185 VAL A C 1
ATOM 1406 O O . VAL A 1 185 ? -11.731 -0.468 20.668 1.00 96.25 185 VAL A O 1
ATOM 1409 N N . GLN A 1 186 ? -13.372 -1.435 19.460 1.00 94.12 186 GLN A N 1
ATOM 1410 C CA . GLN A 1 186 ? -14.406 -1.358 20.474 1.00 94.12 186 GLN A CA 1
ATOM 1411 C C . GLN A 1 186 ? -15.147 -2.691 20.541 1.00 94.12 186 GLN A C 1
ATOM 1413 O O . GLN A 1 186 ? -15.654 -3.177 19.541 1.00 94.12 186 GLN A O 1
ATOM 1418 N N . ASP A 1 187 ? -15.210 -3.270 21.742 1.00 91.44 187 ASP A N 1
ATOM 1419 C CA . ASP A 1 187 ? -15.974 -4.493 22.022 1.00 91.44 187 ASP A CA 1
ATOM 1420 C C . ASP A 1 187 ? -15.633 -5.677 21.087 1.00 91.44 187 ASP A C 1
ATOM 1422 O O . ASP A 1 187 ? -16.477 -6.527 20.815 1.00 91.44 187 ASP A O 1
ATOM 1426 N N . GLY A 1 188 ? -14.366 -5.771 20.662 1.00 93.44 188 GLY A N 1
ATOM 1427 C CA . GLY A 1 188 ? -13.874 -6.823 19.766 1.00 93.44 188 GLY A CA 1
ATOM 1428 C C . GLY A 1 188 ? -14.095 -6.574 18.270 1.00 93.44 188 GLY A C 1
ATOM 1429 O O . GLY A 1 188 ? -13.835 -7.474 17.480 1.00 93.44 188 GLY A O 1
ATOM 1430 N N . GLU A 1 189 ? -14.539 -5.381 17.874 1.00 96.44 189 GLU A N 1
ATOM 1431 C CA . GLU A 1 189 ? -14.731 -4.990 16.472 1.00 96.44 189 GLU A CA 1
ATOM 1432 C C . GLU A 1 189 ? -13.882 -3.761 16.128 1.00 96.44 189 GLU A C 1
ATOM 1434 O O . GLU A 1 189 ? -13.650 -2.886 16.969 1.00 96.44 189 GLU A O 1
ATOM 1439 N N . VAL A 1 190 ? -13.421 -3.672 14.880 1.00 97.50 190 VAL A N 1
ATOM 1440 C CA . VAL A 1 190 ? -12.696 -2.502 14.375 1.00 97.50 190 VAL A CA 1
ATOM 1441 C C . VAL A 1 190 ? -13.698 -1.435 13.933 1.00 97.50 190 VAL A C 1
ATOM 1443 O O . VAL A 1 190 ? -14.427 -1.607 12.957 1.00 97.50 190 VAL A O 1
ATOM 1446 N N . THR A 1 191 ? -13.732 -0.305 14.637 1.00 96.69 191 THR A N 1
ATOM 1447 C CA . THR A 1 191 ? -14.650 0.815 14.357 1.00 96.69 191 THR A CA 1
ATOM 1448 C C . THR A 1 191 ? -14.033 1.888 13.466 1.00 96.69 191 THR A C 1
ATOM 1450 O O . THR A 1 191 ? -14.750 2.701 12.884 1.00 96.69 191 THR A O 1
ATOM 1453 N N . LEU A 1 192 ? -12.707 1.882 13.330 1.00 95.62 192 LEU A N 1
ATOM 1454 C CA . LEU A 1 192 ? -11.955 2.722 12.407 1.00 95.62 192 LEU A CA 1
ATOM 1455 C C . LEU A 1 192 ? -10.637 2.028 12.078 1.00 95.62 192 LEU A C 1
ATOM 1457 O O . LEU A 1 192 ? -10.008 1.459 12.968 1.00 95.62 192 LEU A O 1
ATOM 1461 N N . ALA A 1 193 ? -10.202 2.111 10.825 1.00 97.00 193 ALA A N 1
ATOM 1462 C CA . ALA A 1 193 ? -8.854 1.729 10.437 1.00 97.00 193 ALA A CA 1
ATOM 1463 C C . ALA A 1 193 ? -8.281 2.764 9.472 1.00 97.00 193 ALA A C 1
ATOM 1465 O O . ALA A 1 193 ? -8.982 3.265 8.607 1.00 97.00 193 ALA A O 1
ATOM 1466 N N . ASP A 1 194 ? -7.002 3.068 9.589 1.00 95.31 194 ASP A N 1
ATOM 1467 C CA . ASP A 1 194 ? -6.298 3.904 8.626 1.00 95.31 194 ASP A CA 1
ATOM 1468 C C . ASP A 1 194 ? -4.875 3.380 8.454 1.00 95.31 194 ASP A C 1
ATOM 1470 O O . ASP A 1 194 ? -4.377 2.578 9.250 1.00 95.31 194 ASP A O 1
ATOM 1474 N N . TYR A 1 195 ? -4.201 3.815 7.399 1.00 93.44 195 TYR A N 1
ATOM 1475 C CA . TYR A 1 195 ? -2.815 3.467 7.167 1.00 93.44 195 TYR A CA 1
ATOM 1476 C C . TYR A 1 195 ? -2.002 4.701 6.804 1.00 93.44 195 TYR A C 1
ATOM 1478 O O . TYR A 1 195 ? -2.416 5.578 6.054 1.00 93.44 195 TYR A O 1
ATOM 1486 N N . THR A 1 196 ? -0.780 4.745 7.314 1.00 92.69 196 THR A N 1
ATOM 1487 C CA . THR A 1 196 ? 0.211 5.736 6.917 1.00 92.69 196 THR A CA 1
ATOM 1488 C C . THR A 1 196 ? 1.362 5.014 6.250 1.00 92.69 196 THR A C 1
ATOM 1490 O O . THR A 1 196 ? 1.982 4.120 6.826 1.00 92.69 196 THR A O 1
ATOM 1493 N N . GLN A 1 197 ? 1.651 5.415 5.017 1.00 89.19 197 GLN A N 1
ATOM 1494 C CA . GLN A 1 197 ? 2.870 5.047 4.314 1.00 89.19 197 GLN A CA 1
ATOM 1495 C C . GLN A 1 197 ? 3.611 6.331 3.978 1.00 89.19 197 GLN A C 1
ATOM 1497 O O . GLN A 1 197 ? 3.146 7.137 3.172 1.00 89.19 197 GLN A O 1
ATOM 1502 N N . LEU A 1 198 ? 4.786 6.523 4.568 1.00 84.31 198 LEU A N 1
ATOM 1503 C CA . LEU A 1 198 ? 5.641 7.669 4.270 1.00 84.31 198 LEU A CA 1
ATOM 1504 C C . LEU A 1 198 ? 6.426 7.429 2.971 1.00 84.31 198 LEU A C 1
ATOM 1506 O O . LEU A 1 198 ? 7.650 7.527 2.957 1.00 84.31 198 LEU A O 1
ATOM 1510 N N . VAL A 1 199 ? 5.729 7.098 1.874 1.00 81.94 199 VAL A N 1
ATOM 1511 C CA . VAL A 1 199 ? 6.329 6.647 0.598 1.00 81.94 199 VAL A CA 1
ATOM 1512 C C . VAL A 1 199 ? 7.322 7.644 -0.003 1.00 81.94 199 VAL A C 1
ATOM 1514 O O . VAL A 1 199 ? 8.273 7.256 -0.686 1.00 81.94 199 VAL A O 1
ATOM 1517 N N . GLU A 1 200 ? 7.121 8.932 0.274 1.00 79.00 200 GLU A N 1
ATOM 1518 C CA . GLU A 1 200 ? 8.009 10.023 -0.133 1.00 79.00 200 GLU A CA 1
ATOM 1519 C C . GLU A 1 200 ? 9.355 10.002 0.607 1.00 79.00 200 GLU A C 1
ATOM 1521 O O . GLU A 1 200 ? 10.365 10.433 0.053 1.00 79.00 200 GLU A O 1
ATOM 1526 N N . PHE A 1 201 ? 9.385 9.463 1.828 1.00 85.62 201 PHE A N 1
ATOM 1527 C CA . PHE A 1 201 ? 10.537 9.516 2.729 1.00 85.62 201 PHE A CA 1
ATOM 1528 C C . PHE A 1 201 ? 11.201 8.153 2.949 1.00 85.62 201 PHE A C 1
ATOM 1530 O O . PHE A 1 201 ? 12.414 8.096 3.140 1.00 85.62 201 PHE A O 1
ATOM 1537 N N . ASN A 1 202 ? 10.451 7.051 2.873 1.00 87.50 202 ASN A N 1
ATOM 1538 C CA . ASN A 1 202 ? 10.963 5.708 3.159 1.00 87.50 202 ASN A CA 1
ATOM 1539 C C . ASN A 1 202 ? 11.619 5.012 1.951 1.00 87.50 202 ASN A C 1
ATOM 1541 O O . ASN A 1 202 ? 12.080 3.882 2.072 1.00 87.50 202 ASN A O 1
ATOM 1545 N N . GLY A 1 203 ? 11.681 5.678 0.792 1.00 90.31 203 GLY A N 1
ATOM 1546 C CA . GLY A 1 203 ? 12.377 5.197 -0.407 1.00 90.31 203 GLY A CA 1
ATOM 1547 C C . GLY A 1 203 ? 11.501 4.485 -1.442 1.00 90.31 203 GLY A C 1
ATOM 1548 O O . GLY A 1 203 ? 11.988 4.242 -2.550 1.00 90.31 203 GLY A O 1
ATOM 1549 N N . VAL A 1 204 ? 10.221 4.226 -1.147 1.00 91.31 204 VAL A N 1
ATOM 1550 C CA . VAL A 1 204 ? 9.270 3.604 -2.090 1.00 91.31 204 VAL A CA 1
ATOM 1551 C C . VAL A 1 204 ? 9.147 4.420 -3.372 1.00 91.31 204 VAL A C 1
ATOM 1553 O O . VAL A 1 204 ? 9.381 3.894 -4.460 1.00 91.31 204 VAL A O 1
ATOM 1556 N N . THR A 1 205 ? 8.869 5.724 -3.263 1.00 89.88 205 THR A N 1
ATOM 1557 C CA . THR A 1 205 ? 8.722 6.604 -4.434 1.00 89.88 205 THR A CA 1
ATOM 1558 C C . THR A 1 205 ? 9.995 6.631 -5.281 1.00 89.88 205 THR A C 1
ATOM 1560 O O . THR A 1 205 ? 9.936 6.585 -6.509 1.00 89.88 205 THR A O 1
ATOM 1563 N N . ALA A 1 206 ? 11.168 6.647 -4.643 1.00 90.75 206 ALA A N 1
ATOM 1564 C CA . ALA A 1 206 ? 12.447 6.639 -5.347 1.00 90.75 206 ALA A CA 1
ATOM 1565 C C . ALA A 1 206 ? 12.724 5.306 -6.061 1.00 90.75 206 ALA A C 1
ATOM 1567 O O . ALA A 1 206 ? 13.356 5.304 -7.118 1.00 90.75 206 ALA A O 1
ATOM 1568 N N . HIS A 1 207 ? 12.283 4.179 -5.496 1.00 92.06 207 HIS A N 1
ATOM 1569 C CA . HIS A 1 207 ? 12.379 2.872 -6.138 1.00 92.06 207 HIS A CA 1
ATOM 1570 C C . HIS A 1 207 ? 11.431 2.773 -7.338 1.00 92.06 207 HIS A C 1
ATOM 1572 O O . HIS A 1 207 ? 11.899 2.509 -8.445 1.00 92.06 207 HIS A O 1
ATOM 1578 N N . LEU A 1 208 ? 10.145 3.085 -7.153 1.00 91.19 208 LEU A N 1
ATOM 1579 C CA . LEU A 1 208 ? 9.149 3.060 -8.228 1.00 91.19 208 LEU A CA 1
ATOM 1580 C C . LEU A 1 208 ? 9.534 3.990 -9.384 1.00 91.19 208 LEU A C 1
ATOM 1582 O O . LEU A 1 208 ? 9.476 3.583 -10.536 1.00 91.19 208 LEU A O 1
ATOM 1586 N N . ALA A 1 209 ? 10.064 5.183 -9.099 1.00 90.94 209 ALA A N 1
ATOM 1587 C CA . ALA A 1 209 ? 10.539 6.100 -10.136 1.00 90.94 209 ALA A CA 1
ATOM 1588 C C . ALA A 1 209 ? 11.685 5.526 -10.996 1.00 90.94 209 ALA A C 1
ATOM 1590 O O . ALA A 1 209 ? 11.860 5.943 -12.144 1.00 90.94 209 ALA A O 1
ATOM 1591 N N . LYS A 1 210 ? 12.491 4.594 -10.464 1.00 93.00 210 LYS A N 1
ATOM 1592 C CA . LYS A 1 210 ? 13.531 3.899 -11.242 1.00 93.00 210 LYS A CA 1
ATOM 1593 C C . LYS A 1 210 ? 12.931 2.825 -12.135 1.00 93.00 210 LYS A C 1
ATOM 1595 O O . LYS A 1 210 ? 13.301 2.773 -13.304 1.00 93.00 210 LYS A O 1
ATOM 1600 N N . VAL A 1 211 ? 11.999 2.037 -11.603 1.00 93.62 211 VAL A N 1
ATOM 1601 C CA . VAL A 1 211 ? 11.252 1.040 -12.380 1.00 93.62 211 VAL A CA 1
ATOM 1602 C C . VAL A 1 211 ? 10.494 1.737 -13.514 1.00 93.62 211 VAL A C 1
ATOM 1604 O O . VAL A 1 211 ? 10.675 1.399 -14.677 1.00 93.62 211 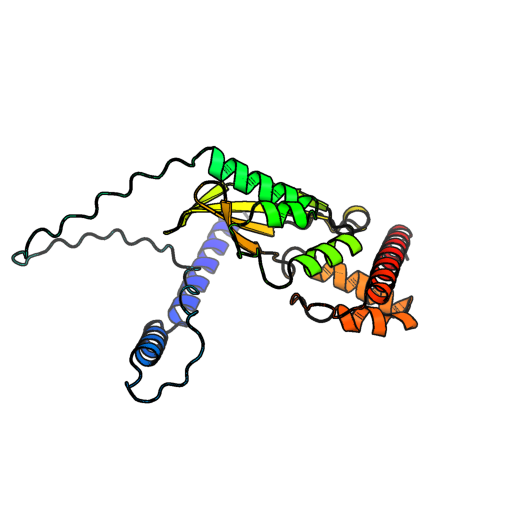VAL A O 1
ATOM 1607 N N . ASP A 1 212 ? 9.756 2.806 -13.211 1.00 91.75 212 ASP A N 1
ATOM 1608 C CA . ASP A 1 212 ? 8.995 3.592 -14.188 1.00 91.75 212 ASP A CA 1
ATOM 1609 C C . ASP A 1 212 ? 9.861 4.225 -15.277 1.00 91.75 212 ASP A C 1
ATOM 1611 O O . ASP A 1 212 ? 9.406 4.401 -16.414 1.00 91.75 212 ASP A O 1
ATOM 1615 N N . ARG A 1 213 ? 11.086 4.637 -14.932 1.00 94.19 213 ARG A N 1
ATOM 1616 C CA . ARG A 1 213 ? 12.047 5.159 -15.906 1.00 94.19 213 ARG A CA 1
ATOM 1617 C C . ARG A 1 213 ? 12.533 4.048 -16.823 1.00 94.19 213 ARG A C 1
ATOM 1619 O O . ARG A 1 213 ? 12.477 4.218 -18.034 1.00 94.19 213 ARG A O 1
ATOM 1626 N N . TRP A 1 214 ? 12.941 2.923 -16.246 1.00 96.00 214 TRP A N 1
ATOM 1627 C CA . TRP A 1 214 ? 13.402 1.765 -17.000 1.00 96.00 214 TRP A CA 1
ATOM 1628 C C . TRP A 1 214 ? 12.317 1.229 -17.945 1.00 96.00 214 TRP A C 1
ATOM 1630 O O . TRP A 1 214 ? 12.597 0.984 -19.115 1.00 96.00 214 TRP A O 1
ATOM 1640 N N . ILE A 1 215 ? 11.058 1.151 -17.490 1.00 95.38 215 ILE A N 1
ATOM 1641 C CA . ILE A 1 215 ? 9.909 0.778 -18.333 1.00 95.38 215 ILE A CA 1
ATOM 1642 C C . ILE A 1 215 ? 9.764 1.752 -19.501 1.00 95.38 215 ILE A C 1
ATOM 1644 O O . ILE A 1 215 ? 9.539 1.331 -20.630 1.00 95.38 215 ILE A O 1
ATOM 1648 N N . ALA A 1 216 ? 9.902 3.055 -19.253 1.00 95.12 216 ALA A N 1
ATOM 1649 C CA . ALA A 1 216 ? 9.761 4.046 -20.313 1.00 95.12 216 ALA A CA 1
ATOM 1650 C C . ALA A 1 216 ? 10.876 4.013 -21.361 1.00 95.12 216 ALA A C 1
ATOM 1652 O O . ALA A 1 216 ? 10.644 4.428 -22.495 1.00 95.12 216 ALA A O 1
ATOM 1653 N N . GLU A 1 217 ? 12.057 3.532 -20.988 1.00 96.81 217 GLU A N 1
ATOM 1654 C CA . GLU A 1 217 ? 13.196 3.378 -21.889 1.00 96.81 217 GLU A CA 1
ATOM 1655 C C . GLU A 1 217 ? 13.139 2.045 -22.653 1.00 96.81 217 GLU A C 1
ATOM 1657 O O . GLU A 1 217 ? 13.393 2.026 -23.857 1.00 96.81 217 GLU A O 1
ATOM 1662 N N . SER A 1 218 ? 12.759 0.956 -21.979 1.00 97.81 218 SER A N 1
ATOM 1663 C CA . SER A 1 218 ? 12.810 -0.411 -22.521 1.00 97.81 218 SER A CA 1
ATOM 1664 C C . SER A 1 218 ? 11.515 -0.865 -23.201 1.00 97.81 218 SER A C 1
ATOM 1666 O O . SER A 1 218 ? 11.575 -1.642 -24.150 1.00 97.81 218 SER A O 1
ATOM 1668 N N . HIS A 1 219 ? 10.360 -0.365 -22.744 1.00 97.12 219 HIS A N 1
ATOM 1669 C CA . HIS A 1 219 ? 9.012 -0.784 -23.171 1.00 97.12 219 HIS A CA 1
ATOM 1670 C C . HIS A 1 219 ? 8.082 0.422 -23.428 1.00 97.12 219 HIS A C 1
ATOM 1672 O O . HIS A 1 219 ? 7.010 0.539 -22.815 1.00 97.12 219 HIS A O 1
ATOM 1678 N N . PRO A 1 220 ? 8.474 1.376 -24.296 1.00 96.69 220 PRO A N 1
ATOM 1679 C CA . PRO A 1 220 ? 7.752 2.636 -24.490 1.00 96.69 220 PRO A CA 1
ATOM 1680 C C . PRO A 1 220 ? 6.293 2.462 -24.952 1.00 96.69 220 PRO A C 1
ATOM 1682 O O . PRO A 1 220 ? 5.459 3.331 -24.691 1.00 96.69 220 PRO A O 1
ATOM 1685 N N . GLU A 1 221 ? 5.963 1.356 -25.618 1.00 96.56 221 GLU A N 1
ATOM 1686 C CA . GLU A 1 221 ? 4.626 1.042 -26.127 1.00 96.56 221 GLU A CA 1
ATOM 1687 C C . GLU A 1 221 ? 3.582 0.801 -25.028 1.00 96.56 221 GLU A C 1
ATOM 1689 O O . GLU A 1 221 ? 2.397 1.062 -25.245 1.00 96.56 221 GLU A O 1
ATOM 1694 N N . ASP A 1 222 ? 4.005 0.348 -23.845 1.00 95.00 222 ASP A N 1
ATOM 1695 C CA . ASP A 1 222 ? 3.102 0.017 -22.739 1.00 95.00 222 ASP A CA 1
ATOM 1696 C C . ASP A 1 222 ? 3.021 1.125 -21.678 1.00 95.00 222 ASP A C 1
ATOM 1698 O O . ASP A 1 222 ? 2.134 1.099 -20.822 1.00 95.00 222 ASP A O 1
ATOM 1702 N N . VAL A 1 223 ? 3.879 2.149 -21.757 1.00 90.38 223 VAL A N 1
ATOM 1703 C CA . VAL A 1 223 ? 3.928 3.261 -20.789 1.00 90.38 223 VAL A CA 1
ATOM 1704 C C . VAL A 1 223 ? 2.585 3.960 -20.653 1.00 90.38 223 VAL A C 1
ATOM 1706 O O . VAL A 1 223 ? 2.165 4.262 -19.539 1.00 90.38 223 VAL A O 1
ATOM 1709 N N . ALA A 1 224 ? 1.910 4.238 -21.771 1.00 88.56 224 ALA A N 1
ATOM 1710 C CA . ALA A 1 224 ? 0.634 4.946 -21.747 1.00 88.56 224 ALA A CA 1
ATOM 1711 C C . ALA A 1 224 ? -0.425 4.162 -20.960 1.00 88.56 224 ALA A C 1
ATOM 1713 O O . ALA A 1 224 ? -1.146 4.758 -20.166 1.00 88.56 224 ALA A O 1
ATOM 1714 N N . PHE A 1 225 ? -0.462 2.838 -21.137 1.00 90.25 225 PHE A N 1
ATOM 1715 C CA . PHE A 1 225 ? -1.377 1.947 -20.428 1.00 90.25 225 PHE A CA 1
ATOM 1716 C C . PHE A 1 225 ? -0.993 1.778 -18.954 1.00 90.25 225 PHE A C 1
ATOM 1718 O O . PHE A 1 225 ? -1.856 1.801 -18.088 1.00 90.25 225 PHE A O 1
ATOM 1725 N N . LEU A 1 226 ? 0.295 1.640 -18.635 1.00 87.50 226 LEU A N 1
ATOM 1726 C CA . LEU A 1 226 ? 0.727 1.487 -17.244 1.00 87.50 226 LEU A CA 1
ATOM 1727 C C . LEU A 1 226 ? 0.553 2.786 -16.443 1.00 87.50 226 LEU A C 1
ATOM 1729 O O . LEU A 1 226 ? 0.115 2.745 -15.294 1.00 87.50 226 LEU A O 1
ATOM 1733 N N . ARG A 1 227 ? 0.831 3.949 -17.051 1.00 80.25 227 ARG A N 1
ATOM 1734 C CA . ARG A 1 227 ? 0.788 5.258 -16.379 1.00 80.25 227 ARG A CA 1
ATOM 1735 C C . ARG A 1 227 ? -0.585 5.908 -16.325 1.00 80.25 227 ARG A C 1
ATOM 1737 O O . ARG A 1 227 ? -0.812 6.665 -15.381 1.00 80.25 227 ARG A O 1
ATOM 1744 N N . SER A 1 228 ? -1.505 5.610 -17.248 1.00 69.31 228 SER A N 1
ATOM 1745 C CA . SER A 1 228 ? -2.898 6.083 -17.140 1.00 69.31 228 SER A CA 1
ATOM 1746 C C . SER A 1 228 ? -3.559 5.649 -15.829 1.00 69.31 228 SER A C 1
ATOM 1748 O O . SER A 1 228 ? -4.505 6.291 -15.384 1.00 69.31 228 SER A O 1
ATOM 1750 N N . HIS A 1 229 ? -2.998 4.621 -15.187 1.00 61.25 229 HIS A N 1
ATOM 1751 C CA . HIS A 1 229 ? -3.457 4.048 -13.929 1.00 61.25 229 HIS A CA 1
ATOM 1752 C C . HIS A 1 229 ? -2.382 4.082 -12.820 1.00 61.25 229 HIS A C 1
ATOM 1754 O O . HIS A 1 229 ? -2.567 3.507 -11.761 1.00 61.25 229 HIS A O 1
ATOM 1760 N N . SER A 1 230 ? -1.249 4.767 -13.019 1.00 56.38 230 SER A N 1
ATOM 1761 C CA . SER A 1 230 ? -0.196 4.909 -11.989 1.00 56.38 230 SER A CA 1
ATOM 1762 C C . SER A 1 230 ? -0.062 6.342 -11.461 1.00 56.38 230 SER A C 1
ATOM 1764 O O . SER A 1 230 ? 0.742 6.620 -10.569 1.00 56.38 230 SER A O 1
ATOM 1766 N N . ALA A 1 231 ? -0.815 7.290 -12.023 1.00 40.91 231 ALA A N 1
ATOM 1767 C CA . ALA A 1 231 ? -0.638 8.701 -11.731 1.00 40.91 231 ALA A CA 1
ATOM 1768 C C . ALA A 1 231 ? -1.214 9.071 -10.355 1.00 40.91 231 ALA A C 1
ATOM 1770 O O . ALA A 1 231 ? -2.423 9.231 -10.209 1.00 40.91 231 ALA A O 1
ATOM 1771 N N . SER A 1 232 ? -0.319 9.276 -9.380 1.00 40.16 232 SER A N 1
ATOM 1772 C CA . SER A 1 232 ? -0.282 10.446 -8.472 1.00 40.16 232 SER A CA 1
ATOM 1773 C C . SER A 1 232 ? -0.035 10.167 -6.987 1.00 40.16 232 SER A C 1
ATOM 1775 O O . SER A 1 232 ? -0.176 11.093 -6.195 1.00 40.16 232 SER A O 1
ATOM 1777 N N . GLY A 1 233 ? 0.312 8.947 -6.561 1.00 42.97 233 GLY A N 1
ATOM 1778 C CA . GLY A 1 233 ? 0.547 8.669 -5.129 1.00 42.97 233 GLY A CA 1
ATOM 1779 C C . GLY A 1 233 ? -0.692 8.855 -4.235 1.00 42.97 233 GLY A C 1
ATOM 1780 O O . GLY A 1 233 ? -0.666 8.501 -3.063 1.00 42.97 233 GLY A O 1
ATOM 1781 N N . LYS A 1 234 ? -1.800 9.344 -4.799 1.00 43.88 234 LYS A N 1
ATOM 1782 C CA . LYS A 1 234 ? -3.144 9.229 -4.264 1.00 43.88 234 LYS A CA 1
ATOM 1783 C C . LYS A 1 234 ? -3.733 7.933 -4.783 1.00 43.88 234 LYS A C 1
ATOM 1785 O O . LYS A 1 234 ? -3.579 7.578 -5.950 1.00 43.88 234 LYS A O 1
ATOM 1790 N N . THR A 1 235 ? -4.374 7.215 -3.884 1.00 49.56 235 THR A N 1
ATOM 1791 C CA . THR A 1 235 ? -5.120 5.990 -4.125 1.00 49.56 235 THR A CA 1
ATOM 1792 C C . THR A 1 235 ? -6.297 6.326 -5.040 1.00 49.56 235 THR A C 1
ATOM 1794 O O . THR A 1 235 ? -7.344 6.790 -4.602 1.00 49.56 235 THR A O 1
ATOM 1797 N N . VAL A 1 236 ? -6.079 6.218 -6.348 1.00 52.56 236 VAL A N 1
ATOM 1798 C CA . VAL A 1 236 ? -7.130 6.363 -7.353 1.00 52.56 236 VAL A CA 1
ATOM 1799 C C . VAL A 1 236 ? -7.651 4.958 -7.623 1.00 52.56 236 VAL A C 1
ATOM 1801 O O . VAL A 1 236 ? -6.861 4.045 -7.854 1.00 52.56 236 VAL A O 1
ATOM 1804 N N . ASP A 1 237 ? -8.967 4.768 -7.567 1.00 62.25 237 ASP A N 1
ATOM 1805 C CA . ASP A 1 237 ? -9.596 3.607 -8.192 1.00 62.25 237 ASP A CA 1
ATOM 1806 C C . ASP A 1 237 ? -9.172 3.603 -9.664 1.00 62.25 237 ASP A C 1
ATOM 1808 O O . ASP A 1 237 ? -9.490 4.534 -10.407 1.00 62.25 237 ASP A O 1
ATOM 1812 N N . LEU A 1 238 ? -8.407 2.589 -10.081 1.00 66.38 238 LEU A N 1
ATOM 1813 C CA . LEU A 1 238 ? -7.839 2.564 -11.426 1.00 66.38 238 LEU A CA 1
ATOM 1814 C C . LEU A 1 238 ? -8.923 2.513 -12.509 1.00 66.38 238 LEU A C 1
ATOM 1816 O O . LEU A 1 238 ? -8.599 2.734 -13.676 1.00 66.38 238 LEU A O 1
ATOM 1820 N N . GLY A 1 239 ? -10.185 2.238 -12.149 1.00 72.56 239 GLY A N 1
ATOM 1821 C CA . GLY A 1 239 ? -11.312 2.210 -13.079 1.00 72.56 239 GLY A CA 1
ATOM 1822 C C . GLY A 1 239 ? -11.154 1.148 -14.167 1.00 72.56 239 GLY A C 1
ATOM 1823 O O . GLY A 1 239 ? -11.795 1.232 -15.213 1.00 72.56 239 GLY A O 1
ATOM 1824 N N . LEU A 1 240 ? -10.267 0.178 -13.938 1.00 81.06 240 LEU A N 1
ATOM 1825 C CA . LEU A 1 240 ? -9.944 -0.883 -14.874 1.00 81.06 240 LEU A CA 1
ATOM 1826 C C . LEU A 1 240 ? -11.036 -1.949 -14.847 1.00 81.06 240 LEU A C 1
ATOM 1828 O O . LEU A 1 240 ? -11.474 -2.394 -13.784 1.00 81.06 240 LEU A O 1
ATOM 1832 N N . SER A 1 241 ? -11.427 -2.423 -16.027 1.00 87.06 241 SER A N 1
ATOM 1833 C CA . SER A 1 241 ? -12.154 -3.687 -16.133 1.00 87.06 241 SER A CA 1
ATOM 1834 C C . SER A 1 241 ? -11.296 -4.848 -15.618 1.00 87.06 241 SER A C 1
ATOM 1836 O O . SER A 1 241 ? -10.068 -4.776 -15.598 1.00 87.06 241 SER A O 1
ATOM 1838 N N . GLU A 1 242 ? -11.920 -5.974 -15.271 1.00 86.88 242 GLU A N 1
ATOM 1839 C CA . GLU A 1 242 ? -11.218 -7.188 -14.819 1.00 86.88 242 GLU A CA 1
ATOM 1840 C C . GLU A 1 242 ? -10.126 -7.650 -15.808 1.00 86.88 242 GLU A C 1
ATOM 1842 O O . GLU A 1 242 ? -9.019 -8.041 -15.419 1.00 86.88 242 GLU A O 1
ATOM 1847 N N . SER A 1 243 ? -10.406 -7.548 -17.112 1.00 89.56 243 SER A N 1
ATOM 1848 C CA . SER A 1 243 ? -9.439 -7.888 -18.158 1.00 89.56 243 SER A CA 1
ATOM 1849 C C . SER A 1 243 ? -8.264 -6.915 -18.231 1.00 89.56 243 SER A C 1
ATOM 1851 O O . SER A 1 243 ? -7.133 -7.337 -18.493 1.00 89.56 243 SER A O 1
ATOM 1853 N N . GLU A 1 244 ? -8.507 -5.625 -17.993 1.00 90.25 244 GLU A N 1
ATOM 1854 C CA . GLU A 1 244 ? -7.446 -4.621 -17.979 1.00 90.25 244 GLU A CA 1
ATOM 1855 C C . GLU A 1 244 ? -6.607 -4.734 -16.712 1.00 90.25 244 GLU A C 1
ATOM 1857 O O . GLU A 1 244 ? -5.386 -4.697 -16.819 1.00 90.25 244 GLU A O 1
ATOM 1862 N N . TRP A 1 245 ? -7.224 -4.991 -15.556 1.00 87.56 245 TRP A N 1
ATOM 1863 C CA . TRP A 1 245 ? -6.523 -5.326 -14.316 1.00 87.56 245 TRP A CA 1
ATOM 1864 C C . TRP A 1 245 ? -5.586 -6.512 -14.509 1.00 87.56 245 TRP A C 1
ATOM 1866 O O . TRP A 1 245 ? -4.392 -6.421 -14.241 1.00 87.56 245 TRP A O 1
ATOM 1876 N N . SER A 1 246 ? -6.097 -7.602 -15.083 1.00 90.56 246 SER A N 1
ATOM 1877 C CA . SER A 1 246 ? -5.292 -8.791 -15.372 1.00 90.56 246 SER A CA 1
ATOM 1878 C C . SER A 1 246 ? -4.116 -8.490 -16.306 1.00 90.56 246 SER A C 1
ATOM 1880 O O . SER A 1 246 ? -3.036 -9.065 -16.160 1.00 90.56 246 SER A O 1
ATOM 1882 N N . ARG A 1 247 ? -4.303 -7.608 -17.299 1.00 92.81 247 ARG A N 1
ATOM 1883 C CA . ARG A 1 247 ? -3.215 -7.174 -18.187 1.00 92.81 247 ARG A CA 1
ATOM 1884 C C . ARG A 1 247 ? -2.210 -6.298 -17.442 1.00 92.81 247 ARG A C 1
ATOM 1886 O O . ARG A 1 247 ? -1.015 -6.535 -17.586 1.00 92.81 247 ARG A O 1
ATOM 1893 N N . TRP A 1 248 ? -2.686 -5.320 -16.679 1.00 91.75 248 TRP A N 1
ATOM 1894 C CA . TRP A 1 248 ? -1.868 -4.382 -15.919 1.00 91.75 248 TRP A CA 1
ATOM 1895 C C . TRP A 1 248 ? -0.980 -5.124 -14.921 1.00 91.75 248 TRP A C 1
ATOM 1897 O O . TRP A 1 248 ? 0.236 -4.995 -14.998 1.00 91.75 248 TRP A O 1
ATOM 1907 N N . THR A 1 249 ? -1.551 -6.022 -14.113 1.00 91.25 249 THR A N 1
ATOM 1908 C CA . THR A 1 249 ? -0.805 -6.857 -13.163 1.00 91.25 249 THR A CA 1
ATOM 1909 C C . THR A 1 249 ? 0.306 -7.657 -13.839 1.00 91.25 249 THR A C 1
ATOM 1911 O O . THR A 1 249 ? 1.452 -7.609 -13.399 1.00 91.25 249 THR A O 1
ATOM 1914 N N . ARG A 1 250 ? 0.010 -8.347 -14.952 1.00 94.69 250 ARG A N 1
ATOM 1915 C CA . ARG A 1 250 ? 1.026 -9.132 -15.673 1.00 94.69 250 ARG A CA 1
ATOM 1916 C C . ARG A 1 250 ? 2.163 -8.271 -16.220 1.00 94.69 250 ARG A C 1
ATOM 1918 O O . ARG A 1 250 ? 3.310 -8.704 -16.176 1.00 94.69 250 ARG A O 1
ATOM 1925 N N . LEU A 1 251 ? 1.853 -7.096 -16.770 1.00 95.12 251 LEU A N 1
ATOM 1926 C CA . LEU A 1 251 ? 2.868 -6.183 -17.301 1.00 95.12 251 LEU A CA 1
ATOM 1927 C C . LEU A 1 251 ? 3.737 -5.613 -16.177 1.00 95.12 251 LEU A C 1
ATOM 1929 O O . LEU A 1 251 ? 4.958 -5.665 -16.286 1.00 95.12 251 LEU A O 1
ATOM 1933 N N . THR A 1 252 ? 3.123 -5.151 -15.085 1.00 92.25 252 THR A N 1
ATOM 1934 C CA . THR A 1 252 ? 3.827 -4.640 -13.900 1.00 92.25 252 THR A CA 1
ATOM 1935 C C . THR A 1 252 ? 4.780 -5.685 -13.321 1.00 92.25 252 THR A C 1
ATOM 1937 O O . THR A 1 252 ? 5.955 -5.387 -13.106 1.00 92.25 252 THR A O 1
ATOM 1940 N N . GLN A 1 253 ? 4.319 -6.928 -13.142 1.00 94.75 253 GLN A N 1
ATOM 1941 C CA . GLN A 1 253 ? 5.150 -8.018 -12.618 1.00 94.75 253 GLN A CA 1
ATOM 1942 C C . GLN A 1 253 ? 6.298 -8.359 -13.569 1.00 94.75 253 GLN A C 1
ATOM 1944 O O . GLN A 1 253 ? 7.455 -8.374 -13.152 1.00 94.75 253 GLN A O 1
ATOM 1949 N N . ARG A 1 254 ? 5.997 -8.560 -14.860 1.00 96.62 254 ARG A N 1
ATOM 1950 C CA . ARG A 1 254 ? 7.008 -8.883 -15.875 1.00 96.62 254 ARG A CA 1
ATOM 1951 C C . ARG A 1 254 ? 8.097 -7.816 -15.951 1.00 96.62 254 ARG A C 1
ATOM 1953 O O . ARG A 1 254 ? 9.276 -8.145 -15.932 1.00 96.62 254 ARG A O 1
ATOM 1960 N N . TYR A 1 255 ? 7.715 -6.547 -16.044 1.00 96.25 255 TYR A N 1
ATOM 1961 C CA . TYR A 1 255 ? 8.679 -5.462 -16.205 1.00 96.25 255 TYR A CA 1
ATOM 1962 C C . TYR A 1 255 ? 9.488 -5.189 -14.946 1.00 96.25 255 TYR A C 1
ATOM 1964 O O . TYR A 1 255 ? 10.656 -4.828 -15.047 1.00 96.25 255 TYR A O 1
ATOM 1972 N N . THR A 1 256 ? 8.915 -5.427 -13.769 1.00 95.31 256 THR A N 1
ATOM 1973 C CA . THR A 1 256 ? 9.689 -5.399 -12.526 1.00 95.31 256 THR A CA 1
ATOM 1974 C C . THR A 1 256 ? 10.736 -6.514 -12.499 1.00 95.31 256 THR A C 1
ATOM 1976 O O . THR A 1 256 ? 11.888 -6.250 -12.165 1.00 95.31 256 THR A O 1
ATOM 1979 N N . ASP A 1 257 ? 10.385 -7.731 -12.924 1.00 96.81 257 ASP A N 1
ATOM 1980 C CA . ASP A 1 257 ? 11.331 -8.856 -12.987 1.00 96.81 257 ASP A CA 1
ATOM 1981 C C . ASP A 1 257 ? 12.471 -8.597 -13.986 1.00 96.81 257 ASP A C 1
ATOM 1983 O O . ASP A 1 257 ? 13.641 -8.854 -13.694 1.00 96.81 257 ASP A O 1
ATOM 1987 N N . GLU A 1 258 ? 12.146 -8.048 -15.158 1.00 97.69 258 GLU A N 1
ATOM 1988 C CA . GLU A 1 258 ? 13.142 -7.665 -16.161 1.00 97.69 258 GLU A CA 1
ATOM 1989 C C . GLU A 1 258 ? 14.052 -6.528 -15.664 1.00 97.69 258 GLU A C 1
ATOM 1991 O O . GLU A 1 258 ? 15.271 -6.626 -15.809 1.00 97.69 258 GLU A O 1
ATOM 1996 N N . TYR A 1 259 ? 13.496 -5.505 -15.003 1.00 96.88 259 TYR A N 1
ATOM 1997 C CA . TYR A 1 259 ? 14.269 -4.441 -14.351 1.00 96.88 259 TYR A CA 1
ATOM 1998 C C . TYR A 1 259 ? 15.262 -4.999 -13.321 1.00 96.88 259 TYR A C 1
ATOM 2000 O O . TYR A 1 259 ? 16.433 -4.617 -13.302 1.00 96.88 259 TYR A O 1
ATOM 2008 N N . VAL A 1 260 ? 14.818 -5.923 -12.464 1.00 97.00 260 VAL A N 1
ATOM 2009 C CA . VAL A 1 260 ? 15.681 -6.566 -11.461 1.00 97.00 260 VAL A CA 1
ATOM 2010 C C . VAL A 1 260 ? 16.813 -7.339 -12.136 1.00 97.00 260 VAL A C 1
ATOM 2012 O O . VAL A 1 260 ? 17.965 -7.251 -11.701 1.00 97.00 260 VAL A O 1
ATOM 2015 N N . ALA A 1 261 ? 16.508 -8.091 -13.196 1.00 97.56 261 ALA A N 1
ATOM 2016 C CA . ALA A 1 261 ? 17.509 -8.840 -13.948 1.00 97.56 261 ALA A CA 1
ATOM 2017 C C . ALA A 1 261 ? 18.559 -7.913 -14.583 1.00 97.56 261 ALA A C 1
ATOM 2019 O O . ALA A 1 261 ? 19.756 -8.191 -14.478 1.00 97.56 261 ALA A O 1
ATOM 2020 N N . ASP A 1 262 ? 18.117 -6.799 -15.169 1.00 97.06 262 ASP A N 1
ATOM 2021 C CA . ASP A 1 262 ? 18.971 -5.779 -15.777 1.00 97.06 262 ASP A CA 1
ATOM 2022 C C . ASP A 1 262 ? 19.932 -5.175 -14.739 1.00 97.06 262 ASP A C 1
ATOM 2024 O O . ASP A 1 262 ? 21.152 -5.308 -14.868 1.00 97.06 262 ASP A O 1
ATOM 2028 N N . VAL A 1 263 ? 19.405 -4.678 -13.610 1.00 95.69 263 VAL A N 1
ATOM 2029 C CA . VAL A 1 263 ? 20.213 -4.119 -12.506 1.00 95.69 263 VAL A CA 1
ATOM 2030 C C . VAL A 1 263 ? 21.252 -5.115 -11.982 1.00 95.69 263 VAL A C 1
ATOM 2032 O O . VAL A 1 263 ? 22.383 -4.730 -11.678 1.00 95.69 263 VAL A O 1
ATOM 2035 N N . ARG A 1 264 ? 20.902 -6.402 -11.877 1.00 94.00 264 ARG A N 1
ATOM 2036 C CA . ARG A 1 264 ? 21.831 -7.448 -11.414 1.00 94.00 264 ARG A CA 1
ATOM 2037 C C . ARG A 1 264 ? 22.907 -7.795 -12.439 1.00 94.00 264 ARG A C 1
ATOM 2039 O O . ARG A 1 264 ? 23.961 -8.297 -12.049 1.00 94.00 264 ARG A O 1
ATOM 2046 N N . SER A 1 265 ? 22.651 -7.554 -13.721 1.00 93.25 265 SER A N 1
ATOM 2047 C CA . SER A 1 265 ? 23.600 -7.814 -14.805 1.00 93.25 265 SER A CA 1
ATOM 2048 C C . SER A 1 265 ? 24.645 -6.702 -14.987 1.00 93.25 265 SER A C 1
ATOM 2050 O O . SER A 1 265 ? 25.690 -6.954 -15.587 1.00 93.25 265 SER A O 1
ATOM 2052 N N . GLY A 1 266 ? 24.425 -5.525 -14.385 1.00 80.50 266 GLY A N 1
ATOM 2053 C CA . GLY A 1 266 ? 25.391 -4.422 -14.348 1.00 80.50 266 GLY A CA 1
ATOM 2054 C C . GLY A 1 266 ? 25.429 -3.560 -15.614 1.00 80.50 266 GLY A C 1
ATOM 2055 O O . GLY A 1 266 ? 26.501 -3.056 -15.956 1.00 80.50 266 GLY A O 1
ATOM 2056 N N . SER A 1 267 ? 24.296 -3.440 -16.306 1.00 56.78 267 SER A N 1
ATOM 2057 C CA . SER A 1 267 ? 24.068 -2.587 -17.480 1.00 56.78 267 SER A CA 1
ATOM 2058 C C . SER A 1 267 ? 24.133 -1.087 -17.186 1.00 56.78 267 SER A C 1
ATOM 2060 O O . SER A 1 267 ? 23.812 -0.654 -16.053 1.00 56.78 267 SER A O 1
#

Organism: NCBI:txid2518370

Sequence (267 aa):
MSTQHVERDLVALLHRHAEDAMNDTDTQTELQAFRDAVAGPAGTRPRIVRWLAIGAAAALVVVAVTAVALWGPGPAERPEPAPAVPGQDRAADRATAEEFAAAYADLDADRMADLMADGVQPWDTWRSTLQRDVAWDVERMMQPCRRTAEATEGVVFTCPYSMHLRGSEEVGRGPFGDNTVEVVVQDGEVTLADYTQLVEFNGVTAHLAKVDRWIAESHPEDVAFLRSHSASGKTVDLGLSESEWSRWTRLTQRYTDEYVADVRSGS

Foldseek 3Di:
DDPVVVVVVVVVVVVVVVVVVVVVDPVVVVVVVVVCVVCDDPDDDDDDDDDDPDDDDDDDPDDDDDDDDDDDDDDDDDPDPPPPPPPPPPVLQQVLVVQLVVCVQVLPLVSNVVQADPPDDADPLSNVVSLVQVLQVKHKDKDRWDFDDQDPAATKTKIWIWIDGVLCVLLPRDRQGDKIKIFGGHPNGTHYIDIDDPCVPRRVVVVVVLLLVQCCVPPVPCNVLQVLQVPDPPSDPSPDDPVSSVVNSVVSNVSSVVSSVVSVVPD

Secondary structure (DSSP, 8-state):
--HHHHHHHHHHHHHHHHHHHHHHS-HHHHHHHHHHHHS--S--PPP----------SS--------------------PPPP-------HHHHHHHHHHHHHHHTT-HHHHHHTBPTT--SSTTHHHHHHHHHHTTPEEEEPPPEEEEEETTEEEEEEEEEEE-TTTTTTT---EEEEEEEEEEETTEEEEEEEEE-TTTSSHHHHHHHHHHHHHHH-TTTHHHHHTTTTTSS-------HHHHHHHHHHHHHHHHHHHHHHHHT-

Solvent-accessible surface area (backbone atoms only — not comparable to full-atom values): 16037 Å² total; per-residue (Å²): 136,60,71,72,56,55,53,51,52,50,52,56,49,52,53,51,55,50,52,51,55,57,68,70,48,60,64,65,61,56,52,47,55,52,47,52,68,72,65,57,78,94,80,80,86,74,94,80,79,94,87,88,86,86,89,85,89,81,90,80,97,72,92,80,90,75,92,78,88,80,90,80,88,84,77,78,90,67,82,72,77,71,78,77,70,79,75,69,79,50,69,58,35,55,50,41,52,46,50,43,51,49,22,58,38,71,57,34,62,66,60,38,54,73,42,29,34,92,94,50,68,58,54,88,57,46,68,56,52,41,55,52,35,59,37,38,52,46,44,47,54,72,47,80,62,38,81,77,48,78,51,102,79,30,40,29,32,41,28,40,30,30,32,33,45,59,53,24,58,84,69,70,64,36,68,29,47,79,22,35,39,38,36,29,26,40,98,58,24,32,72,40,33,48,73,47,71,46,39,89,76,41,46,52,51,65,50,50,54,50,54,56,48,50,40,50,73,77,42,56,88,50,40,66,69,55,45,77,58,59,74,70,92,56,90,65,75,65,81,59,52,73,70,51,44,58,48,49,34,52,51,53,40,52,51,40,53,51,50,42,54,45,65,74,72,68,119